Protein AF-A0A7X0SA65-F1 (afdb_monomer_lite)

Foldseek 3Di:
DDPPPQVVVQVLQVCLVVCVPPPPDDPDDPDLVQCPPCQQPDLQEKEAEDDAPLQVVLCQVQQKHKDFVVLCPDDDRRHFKYWYFQAADDVPDDGRPHPNGATWKMFTWPGKDKDFPLVDPSDHDDPPRRRGIMIMTGGPHMDTAAGAAEPDDDPRRMDTAGPSQVRPHNYPVSRNDRGNLSVLLVVLLVVVCVVVVWDKDWDFDPPPDDPDDRFTWMDTHNWIWTDGRLFIAIVNHTDDSVCSNVVVVVVSVVPPD

Radius of gyration: 20.93 Å; chains: 1; bounding box: 52×36×66 Å

Secondary structure (DSSP, 8-state):
--THHHHHHHHHHHHHHHHTTT----------TTSGGGTTT---EEEEE---HHHHHHHHHHTEEEEEGGG-S-PPS---EEEEEEPPPPTTS--SSGGG-EEEEEEEEEEEEEEEGGG-SSSPPPTT-TT-EEEEEEEEEEEEEEEEB--S----SEEEE-HHHHHH-SBTTGGG--SHHHHHHHHHHHHHHHHHT--EEEEE---SS-SS---EEEEETTEEEEEETTEEEETTEE--GGGHHHHHHHHHHTT--

Structure (mmCIF, N/CA/C/O backbone):
data_AF-A0A7X0SA65-F1
#
_entry.id   AF-A0A7X0SA65-F1
#
loop_
_atom_site.group_PDB
_atom_site.id
_atom_site.type_symbol
_atom_site.label_atom_id
_atom_site.label_alt_id
_atom_site.label_comp_id
_atom_site.label_asym_id
_atom_site.label_entity_id
_atom_site.label_seq_id
_atom_site.pdbx_PDB_ins_code
_atom_site.Cartn_x
_atom_site.Cartn_y
_atom_site.Cartn_z
_atom_site.occupancy
_atom_site.B_iso_or_equiv
_atom_site.auth_seq_id
_atom_site.auth_comp_id
_atom_site.auth_asym_id
_atom_site.auth_atom_id
_atom_site.pdbx_PDB_model_num
ATOM 1 N N . MET A 1 1 ? 13.530 -22.891 -24.972 1.00 39.56 1 MET A N 1
ATOM 2 C CA . MET A 1 1 ? 12.811 -22.181 -23.887 1.00 39.56 1 MET A CA 1
ATOM 3 C C . MET A 1 1 ? 11.520 -21.636 -24.477 1.00 39.56 1 MET A C 1
ATOM 5 O O . MET A 1 1 ? 11.591 -21.034 -25.537 1.00 39.56 1 MET A O 1
ATOM 9 N N . LEU A 1 2 ? 10.360 -21.944 -23.886 1.00 33.25 2 LEU A N 1
ATOM 10 C CA . LEU A 1 2 ? 9.037 -21.686 -24.475 1.00 33.25 2 LEU A CA 1
ATOM 11 C C . LEU A 1 2 ? 8.693 -20.176 -24.485 1.00 33.25 2 LEU A C 1
ATOM 13 O O . LEU A 1 2 ? 8.505 -19.605 -23.413 1.00 33.25 2 LEU A O 1
ATOM 17 N N . PRO A 1 3 ? 8.534 -19.533 -25.659 1.00 39.53 3 PRO A N 1
ATOM 18 C CA . PRO A 1 3 ? 8.200 -18.106 -25.802 1.00 39.53 3 PRO A CA 1
ATOM 19 C C . PRO A 1 3 ? 6.707 -17.779 -25.561 1.00 39.53 3 PRO A C 1
ATOM 21 O O . PRO A 1 3 ? 6.209 -16.744 -26.003 1.00 39.53 3 PRO A O 1
ATOM 24 N N . GLY A 1 4 ? 5.966 -18.676 -24.901 1.00 34.19 4 GLY A N 1
ATOM 25 C CA . GLY A 1 4 ? 4.508 -18.586 -24.747 1.00 34.19 4 GLY A CA 1
ATOM 26 C C . GLY A 1 4 ? 4.029 -17.881 -23.475 1.00 34.19 4 GLY A C 1
ATOM 27 O O . GLY A 1 4 ? 2.987 -17.234 -23.502 1.00 34.19 4 GLY A O 1
ATOM 28 N N . SER A 1 5 ? 4.776 -17.968 -22.368 1.00 43.59 5 SER A N 1
ATOM 29 C CA . SER A 1 5 ? 4.285 -17.495 -21.061 1.00 43.59 5 SER A CA 1
ATOM 30 C C . SER A 1 5 ? 4.387 -15.977 -20.869 1.00 43.59 5 SER A C 1
ATOM 32 O O . SER A 1 5 ? 3.603 -15.409 -20.119 1.00 43.59 5 SER A O 1
ATOM 34 N N . THR A 1 6 ? 5.322 -15.319 -21.552 1.00 49.53 6 THR A N 1
ATOM 35 C CA . THR A 1 6 ? 5.551 -13.863 -21.493 1.00 49.53 6 THR A CA 1
ATOM 36 C C . THR A 1 6 ? 4.510 -13.095 -22.304 1.00 49.53 6 THR A C 1
ATOM 38 O O . THR A 1 6 ? 3.837 -12.197 -21.806 1.00 49.53 6 THR A O 1
ATOM 41 N N . LYS A 1 7 ? 4.211 -13.563 -23.522 1.00 48.75 7 LYS A N 1
ATOM 42 C CA . LYS A 1 7 ? 3.107 -13.013 -24.330 1.00 48.75 7 LYS A CA 1
ATOM 43 C C . LYS A 1 7 ? 1.748 -13.086 -23.624 1.00 48.75 7 LYS A C 1
ATOM 45 O O . LYS A 1 7 ? 0.893 -12.252 -23.899 1.00 48.75 7 LYS A O 1
ATOM 50 N N . LEU A 1 8 ? 1.534 -14.058 -22.731 1.00 49.97 8 LEU A N 1
ATOM 51 C CA . LEU A 1 8 ? 0.306 -14.174 -21.936 1.00 49.97 8 LEU A CA 1
ATOM 52 C C . LEU A 1 8 ? 0.183 -13.065 -20.881 1.00 49.97 8 LEU A C 1
ATOM 54 O O . LEU A 1 8 ? -0.889 -12.480 -20.766 1.00 49.97 8 LEU A O 1
ATOM 58 N N . ILE A 1 9 ? 1.265 -12.737 -20.169 1.00 54.56 9 ILE A N 1
ATOM 59 C CA . ILE A 1 9 ? 1.275 -11.676 -19.146 1.00 54.56 9 ILE A CA 1
ATOM 60 C C . ILE A 1 9 ? 1.133 -10.304 -19.809 1.00 54.56 9 ILE A C 1
ATOM 62 O O . ILE A 1 9 ? 0.310 -9.495 -19.384 1.00 54.56 9 ILE A O 1
ATOM 66 N N . THR A 1 10 ? 1.861 -10.073 -20.905 1.00 54.03 10 THR A N 1
ATOM 67 C CA . THR A 1 10 ? 1.737 -8.840 -21.695 1.00 54.03 10 THR A CA 1
ATOM 68 C C . THR A 1 10 ? 0.314 -8.664 -22.246 1.00 54.03 10 THR A C 1
ATOM 70 O O . THR A 1 10 ? -0.283 -7.611 -22.057 1.00 54.03 10 THR A O 1
ATOM 73 N N . ARG A 1 11 ? -0.297 -9.710 -22.826 1.00 54.53 11 ARG A N 1
ATOM 74 C CA . ARG A 1 11 ? -1.691 -9.649 -23.315 1.00 54.53 11 ARG A CA 1
ATOM 75 C C . ARG A 1 11 ? -2.720 -9.470 -22.202 1.00 54.53 11 ARG A C 1
ATOM 77 O O . ARG A 1 11 ? -3.756 -8.859 -22.443 1.00 54.53 11 ARG A O 1
ATOM 84 N N . GLN A 1 12 ? -2.469 -10.010 -21.008 1.00 51.50 12 GLN A N 1
ATOM 85 C CA . GLN A 1 12 ? -3.312 -9.740 -19.842 1.00 51.50 12 GLN A CA 1
ATOM 86 C C . GLN A 1 12 ? -3.232 -8.260 -19.458 1.00 51.50 12 GLN A C 1
ATOM 88 O O . GLN A 1 12 ? -4.270 -7.646 -19.256 1.00 51.50 12 GLN A O 1
ATOM 93 N N . LEU A 1 13 ? -2.036 -7.666 -19.444 1.00 54.25 13 LEU A N 1
ATOM 94 C CA . LEU A 1 13 ? -1.833 -6.240 -19.158 1.00 54.25 13 LEU A CA 1
ATOM 95 C C . LEU A 1 13 ? -2.435 -5.315 -20.227 1.00 54.25 13 LEU A C 1
ATOM 97 O O . LEU A 1 13 ? -3.035 -4.304 -19.878 1.00 54.25 13 LEU A O 1
ATOM 101 N N . GLU A 1 14 ? -2.338 -5.669 -21.508 1.00 53.81 14 GLU A N 1
ATOM 102 C CA . GLU A 1 14 ? -2.963 -4.910 -22.602 1.00 53.81 14 GLU A CA 1
ATOM 103 C C . GLU A 1 14 ? -4.497 -4.993 -22.553 1.00 53.81 14 GLU A C 1
ATOM 105 O O . GLU A 1 14 ? -5.165 -3.968 -22.673 1.00 53.81 14 GLU A O 1
ATOM 110 N N . LYS A 1 15 ? -5.070 -6.177 -22.276 1.00 46.94 15 LYS A N 1
ATOM 111 C CA . LYS A 1 15 ? -6.520 -6.320 -22.048 1.00 46.94 15 LYS A CA 1
ATOM 112 C C . LYS A 1 15 ? -7.014 -5.516 -20.842 1.00 46.94 15 LYS A C 1
ATOM 114 O O . LYS A 1 15 ? -8.117 -4.988 -20.898 1.00 46.94 15 LYS A O 1
ATOM 119 N N . ILE A 1 16 ? -6.205 -5.390 -19.786 1.00 49.81 16 ILE A N 1
ATOM 120 C CA . ILE A 1 16 ? -6.533 -4.614 -18.576 1.00 49.81 16 ILE A CA 1
ATOM 121 C C . ILE A 1 16 ? -6.679 -3.114 -18.882 1.00 49.81 16 ILE A C 1
ATOM 123 O O . ILE A 1 16 ? -7.545 -2.455 -18.310 1.00 49.81 16 ILE A O 1
ATOM 127 N N . ILE A 1 17 ? -5.870 -2.572 -19.797 1.00 52.69 17 ILE A N 1
ATOM 128 C CA . ILE A 1 17 ? -5.950 -1.156 -20.186 1.00 52.69 17 ILE A CA 1
ATOM 129 C C . ILE A 1 17 ? -7.178 -0.914 -21.080 1.00 52.69 17 ILE A C 1
ATOM 131 O O . ILE A 1 17 ? -7.891 0.068 -20.879 1.00 52.69 17 ILE A O 1
ATOM 135 N N . ASP A 1 18 ? -7.474 -1.829 -22.008 1.00 44.34 18 ASP A N 1
ATOM 136 C CA . ASP A 1 18 ? -8.549 -1.665 -23.001 1.00 44.34 18 ASP A CA 1
ATOM 137 C C . ASP A 1 18 ? -9.958 -1.939 -22.420 1.00 44.34 18 ASP A C 1
ATOM 139 O O . ASP A 1 18 ? -10.928 -1.245 -22.738 1.00 44.34 18 ASP A O 1
ATOM 143 N N . GLN A 1 19 ? -10.084 -2.888 -21.480 1.00 39.66 19 GLN A N 1
ATOM 144 C CA . GLN A 1 19 ? -11.354 -3.194 -20.798 1.00 39.66 19 GLN A CA 1
ATOM 145 C C . GLN A 1 19 ? -11.771 -2.143 -19.756 1.00 39.66 19 GLN A C 1
ATOM 147 O O . GLN A 1 19 ? -12.943 -2.118 -19.372 1.00 39.66 19 GLN A O 1
ATOM 152 N N . SER A 1 20 ? -10.870 -1.235 -19.353 1.00 42.22 20 SER A N 1
ATOM 153 C CA . SER A 1 20 ? -11.178 -0.136 -18.420 1.00 42.22 20 SER A CA 1
ATOM 154 C C . SER A 1 20 ? -12.285 0.808 -18.923 1.00 42.22 20 SER A C 1
ATOM 156 O O . SER A 1 20 ? -12.902 1.514 -18.130 1.00 42.22 20 SER A O 1
ATOM 158 N N . SER A 1 21 ? -12.589 0.782 -20.228 1.00 41.94 21 SER A N 1
ATOM 159 C CA . SER A 1 21 ? -13.687 1.547 -20.832 1.00 41.94 21 SER A CA 1
ATOM 160 C C . SER A 1 21 ? -15.009 0.772 -20.976 1.00 41.94 21 SER A C 1
ATOM 162 O O . SER A 1 21 ? -16.060 1.394 -21.120 1.00 41.94 21 SER A O 1
ATOM 164 N N . LEU A 1 22 ? -14.989 -0.568 -20.927 1.00 36.91 22 LEU A N 1
ATOM 165 C CA . LEU A 1 22 ? -16.117 -1.424 -21.332 1.00 36.91 22 LEU A CA 1
ATOM 166 C C . LEU A 1 22 ? -16.822 -2.156 -20.175 1.00 36.91 22 LEU A C 1
ATOM 168 O O . LEU A 1 22 ? -17.985 -2.524 -20.328 1.00 36.91 22 LEU A O 1
ATOM 172 N N . GLU A 1 23 ? -16.200 -2.317 -19.002 1.00 37.94 23 GLU A N 1
ATOM 173 C CA . GLU A 1 23 ? -16.803 -3.041 -17.862 1.00 37.94 23 GLU A CA 1
ATOM 174 C C . GLU A 1 23 ? -17.530 -2.143 -16.843 1.00 37.94 23 GLU A C 1
ATOM 176 O O . GLU A 1 23 ? -17.535 -2.396 -15.642 1.00 37.94 23 GLU A O 1
ATOM 181 N N . ALA A 1 24 ? -18.268 -1.142 -17.326 1.00 37.34 24 ALA A N 1
ATOM 182 C CA . ALA A 1 24 ? -19.280 -0.430 -16.535 1.00 37.34 24 ALA A CA 1
ATOM 183 C C . ALA A 1 24 ? -20.535 -1.285 -16.222 1.00 37.34 24 ALA A C 1
ATOM 185 O O . ALA A 1 24 ? -21.588 -0.736 -15.898 1.00 37.34 24 ALA A O 1
ATOM 186 N N . ARG A 1 25 ? -20.481 -2.619 -16.361 1.00 41.38 25 ARG A N 1
ATOM 187 C CA . ARG A 1 25 ? -21.638 -3.514 -16.195 1.00 41.38 25 ARG A CA 1
ATOM 188 C C . ARG A 1 25 ? -21.238 -4.891 -15.665 1.00 41.38 25 ARG A C 1
ATOM 190 O O . ARG A 1 25 ? -20.918 -5.787 -16.437 1.00 41.38 25 ARG A O 1
ATOM 197 N N . SER A 1 26 ? -21.351 -5.083 -14.355 1.00 35.38 26 SER A N 1
ATOM 198 C CA . SER A 1 26 ? -21.667 -6.399 -13.790 1.00 35.38 26 SER A CA 1
ATOM 199 C C . SER A 1 26 ? -22.440 -6.217 -12.482 1.00 35.38 26 SER A C 1
ATOM 201 O O . SER A 1 26 ? -21.877 -6.068 -11.398 1.00 35.38 26 SER A O 1
ATOM 203 N N . ASP A 1 27 ? -23.764 -6.173 -12.631 1.00 37.97 27 ASP A N 1
ATOM 204 C CA . ASP A 1 27 ? -24.780 -6.030 -11.587 1.00 37.97 27 ASP A CA 1
ATOM 205 C C . ASP A 1 27 ? -24.911 -7.289 -10.717 1.00 37.97 27 ASP A C 1
ATOM 207 O O . ASP A 1 27 ? -25.903 -8.013 -10.806 1.00 37.97 27 ASP A O 1
ATOM 211 N N . ARG A 1 28 ? -23.935 -7.557 -9.843 1.00 33.50 28 ARG A N 1
ATOM 212 C CA . ARG A 1 28 ? -24.138 -8.399 -8.644 1.00 33.50 28 ARG A CA 1
ATOM 213 C C . ARG A 1 28 ? -23.315 -7.882 -7.469 1.00 33.50 28 ARG A C 1
ATOM 215 O O . ARG A 1 28 ? -22.404 -8.543 -6.979 1.00 33.50 28 ARG A O 1
ATOM 222 N N . VAL A 1 29 ? -23.638 -6.678 -7.007 1.00 39.66 29 VAL A N 1
ATOM 223 C CA . VAL A 1 29 ? -23.123 -6.171 -5.732 1.00 39.66 29 VAL A CA 1
ATOM 224 C C . VAL A 1 29 ? -23.971 -6.782 -4.618 1.00 39.66 29 VAL A C 1
ATOM 226 O O . VAL A 1 29 ? -25.122 -6.401 -4.432 1.00 39.66 29 VAL A O 1
ATOM 229 N N . VAL A 1 30 ? -23.408 -7.730 -3.864 1.00 39.03 30 VAL A N 1
ATOM 230 C CA . VAL A 1 30 ? -23.876 -7.974 -2.493 1.00 39.03 30 VAL A CA 1
ATOM 231 C C . VAL A 1 30 ? -23.541 -6.700 -1.721 1.00 39.03 30 VAL A C 1
ATOM 233 O O . VAL A 1 30 ? -22.364 -6.398 -1.490 1.00 39.03 30 VAL A O 1
ATOM 236 N N . ILE A 1 31 ? -24.574 -5.900 -1.458 1.00 38.25 31 ILE A N 1
ATOM 237 C CA . ILE A 1 31 ? -24.489 -4.654 -0.704 1.00 38.25 31 ILE A CA 1
ATOM 238 C C . ILE A 1 31 ? -24.299 -5.060 0.756 1.00 38.25 31 ILE A C 1
ATOM 240 O O . ILE A 1 31 ? -25.257 -5.373 1.455 1.00 38.25 31 ILE A O 1
ATOM 244 N N . ASP A 1 32 ? -23.046 -5.111 1.196 1.00 48.22 32 ASP A N 1
ATOM 245 C CA . ASP A 1 32 ? -22.751 -4.911 2.609 1.00 48.22 32 ASP A CA 1
ATOM 246 C C . ASP A 1 32 ? -23.083 -3.438 2.881 1.00 48.22 32 ASP A C 1
ATOM 248 O O . ASP A 1 32 ? -22.557 -2.556 2.202 1.00 48.22 32 ASP A O 1
ATOM 252 N N . GLU A 1 33 ? -24.002 -3.153 3.806 1.00 49.59 33 GLU A N 1
ATOM 253 C CA . GLU A 1 33 ? -24.419 -1.780 4.142 1.00 49.59 33 GLU A CA 1
ATOM 254 C C . GLU A 1 33 ? -23.225 -0.903 4.573 1.00 49.59 33 GLU A C 1
ATOM 256 O O . GLU A 1 33 ? -23.291 0.325 4.509 1.00 49.59 33 GLU A O 1
ATOM 261 N N . TYR A 1 34 ? -22.102 -1.531 4.946 1.00 51.47 34 TYR A N 1
ATOM 262 C CA . TYR A 1 34 ? -20.835 -0.888 5.290 1.00 51.47 34 TYR A CA 1
ATOM 263 C C . TYR A 1 34 ? -19.806 -0.848 4.142 1.00 51.47 34 TYR A C 1
ATOM 265 O O . TYR A 1 34 ? -18.729 -0.260 4.304 1.00 51.47 34 TYR A O 1
ATOM 273 N N . ASP A 1 35 ? -20.103 -1.426 2.979 1.00 56.06 35 ASP A N 1
ATOM 274 C CA . ASP A 1 35 ? -19.322 -1.312 1.744 1.00 56.06 35 ASP A CA 1
ATOM 275 C C . ASP A 1 35 ? -19.947 -0.242 0.845 1.00 56.06 35 ASP A C 1
ATOM 277 O O . ASP A 1 35 ? -20.576 -0.522 -0.175 1.00 56.06 35 ASP A O 1
ATOM 281 N N . GLU A 1 36 ? -19.791 1.022 1.249 1.00 52.41 36 GLU A N 1
ATOM 282 C CA . GLU A 1 36 ? -20.203 2.176 0.449 1.00 52.41 36 GLU A CA 1
ATOM 283 C C . GLU A 1 36 ? -19.561 2.128 -0.954 1.00 52.41 36 GLU A C 1
ATOM 285 O O . GLU A 1 36 ? -18.439 2.602 -1.159 1.00 52.41 36 GLU A O 1
ATOM 290 N N . GLY A 1 37 ? -20.278 1.591 -1.941 1.00 54.00 37 GLY A N 1
ATOM 291 C CA . GLY A 1 37 ? -19.964 1.720 -3.365 1.00 54.00 37 GLY A CA 1
ATOM 292 C C . GLY A 1 37 ? -18.672 1.039 -3.832 1.00 54.00 37 GLY A C 1
ATOM 293 O O . GLY A 1 37 ? -18.010 1.570 -4.720 1.00 54.00 37 GLY A O 1
ATOM 294 N N . GLY A 1 38 ? -18.269 -0.089 -3.233 1.00 63.22 38 GLY A N 1
ATOM 295 C CA . GLY A 1 38 ? -17.129 -0.889 -3.709 1.00 63.22 38 GLY A CA 1
ATOM 296 C C . GLY A 1 38 ? -15.744 -0.278 -3.448 1.00 63.22 38 GLY A C 1
ATOM 297 O O . GLY A 1 38 ? -14.735 -0.791 -3.942 1.00 63.22 38 GLY A O 1
ATOM 298 N N . LYS A 1 39 ? -15.659 0.789 -2.635 1.00 72.00 39 LYS A N 1
ATOM 299 C CA . LYS A 1 39 ? -14.409 1.506 -2.289 1.00 72.00 39 LYS A CA 1
ATOM 300 C C . LYS A 1 39 ? -13.330 0.608 -1.662 1.00 72.00 39 LYS A C 1
ATOM 302 O O . LYS A 1 39 ? -12.150 0.969 -1.687 1.00 72.00 39 LYS A O 1
ATOM 307 N N . PHE A 1 40 ? -13.723 -0.529 -1.084 1.00 71.75 40 PHE A N 1
ATOM 308 C CA . PHE A 1 40 ? -12.830 -1.487 -0.425 1.00 71.75 40 PHE A CA 1
ATOM 309 C C . PHE A 1 40 ? -12.607 -2.782 -1.226 1.00 71.75 40 PHE A C 1
ATOM 311 O O . PHE A 1 40 ? -11.678 -3.522 -0.911 1.00 71.75 40 PHE A O 1
ATOM 318 N N . LYS A 1 41 ? -13.414 -3.055 -2.263 1.00 68.19 41 LYS A N 1
ATOM 319 C CA . LYS A 1 41 ? -13.375 -4.316 -3.028 1.00 68.19 41 LYS A CA 1
ATOM 320 C C . LYS A 1 41 ? -12.384 -4.295 -4.192 1.00 68.19 41 LYS A C 1
ATOM 322 O O . LYS A 1 41 ? -11.757 -5.310 -4.489 1.00 68.19 41 LYS A O 1
ATOM 327 N N . HIS A 1 42 ? -12.220 -3.148 -4.848 1.00 76.69 42 HIS A N 1
ATOM 328 C CA . HIS A 1 42 ? -11.378 -3.036 -6.040 1.00 76.69 42 HIS A CA 1
ATOM 329 C C . HIS A 1 42 ? -9.950 -2.626 -5.665 1.00 76.69 42 HIS A C 1
ATOM 331 O O . HIS A 1 42 ? -9.638 -1.440 -5.560 1.00 76.69 42 HIS A O 1
ATOM 337 N N . GLU A 1 43 ? -9.080 -3.617 -5.443 1.00 80.75 43 GLU A N 1
ATOM 338 C CA . GLU A 1 43 ? -7.647 -3.422 -5.169 1.00 80.75 43 GLU A CA 1
ATOM 339 C C . GLU A 1 43 ? -6.880 -2.902 -6.405 1.00 80.75 43 GLU A C 1
ATOM 341 O O . GLU A 1 43 ? -6.020 -3.583 -6.960 1.00 80.75 43 GLU A O 1
ATOM 346 N N . ASN A 1 44 ? -7.193 -1.685 -6.848 1.00 87.69 44 ASN A N 1
ATOM 347 C CA . ASN A 1 44 ? -6.654 -1.065 -8.059 1.00 87.69 44 ASN A CA 1
ATOM 348 C C . ASN A 1 44 ? -5.278 -0.395 -7.875 1.00 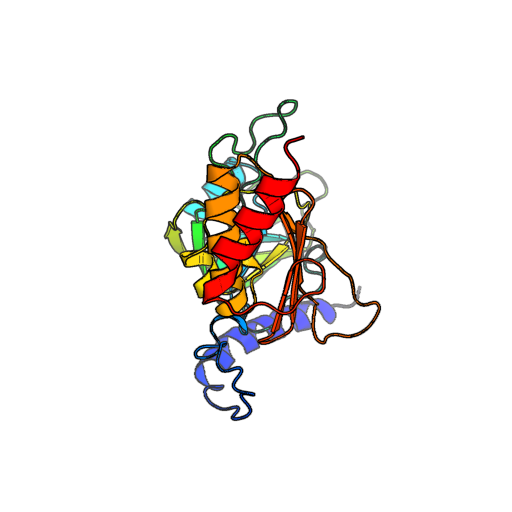87.69 44 ASN A C 1
ATOM 350 O O . ASN A 1 44 ? -4.752 0.207 -8.814 1.00 87.69 44 ASN A O 1
ATOM 354 N N . VAL A 1 45 ? -4.678 -0.475 -6.683 1.00 90.00 45 VAL A N 1
ATOM 355 C CA . VAL A 1 45 ? -3.345 0.064 -6.386 1.00 90.00 45 VAL A CA 1
ATOM 356 C C . VAL A 1 45 ? -2.381 -1.074 -6.078 1.00 90.00 45 VAL A C 1
ATOM 358 O O . VAL A 1 45 ? -2.558 -1.814 -5.109 1.00 90.00 45 VAL A O 1
ATOM 361 N N . MET A 1 46 ? -1.285 -1.144 -6.830 1.00 89.69 46 MET A N 1
ATOM 362 C CA . MET A 1 46 ? -0.132 -1.971 -6.493 1.00 89.69 46 MET A CA 1
ATOM 363 C C . MET A 1 46 ? 0.867 -1.171 -5.658 1.00 89.69 46 MET A C 1
ATOM 365 O O . MET A 1 46 ? 1.393 -0.158 -6.103 1.00 89.69 46 MET A O 1
ATOM 369 N N . ILE A 1 47 ? 1.184 -1.645 -4.459 1.00 90.19 47 ILE A N 1
ATOM 370 C CA . ILE A 1 47 ? 2.237 -1.090 -3.607 1.00 90.19 47 ILE A CA 1
ATOM 371 C C . ILE A 1 47 ? 3.504 -1.908 -3.821 1.00 90.19 47 ILE A C 1
ATOM 373 O O . ILE A 1 47 ? 3.545 -3.092 -3.474 1.00 90.19 47 ILE A O 1
ATOM 377 N N . ALA A 1 48 ? 4.538 -1.278 -4.369 1.00 89.88 48 ALA A N 1
ATOM 378 C CA . ALA A 1 48 ? 5.778 -1.944 -4.736 1.00 89.88 48 ALA A CA 1
ATOM 379 C C . ALA A 1 48 ? 6.973 -1.393 -3.953 1.00 89.88 48 ALA A C 1
ATOM 381 O O . ALA A 1 48 ? 7.123 -0.180 -3.780 1.00 89.88 48 ALA A O 1
ATOM 382 N N . ASN A 1 49 ? 7.853 -2.287 -3.496 1.00 88.69 49 ASN A N 1
ATOM 383 C CA . ASN A 1 49 ? 9.043 -1.871 -2.759 1.00 88.69 49 ASN A CA 1
ATOM 384 C C . ASN A 1 49 ? 10.042 -1.164 -3.670 1.00 88.69 49 ASN A C 1
ATOM 386 O O . ASN A 1 49 ? 10.409 -1.652 -4.744 1.00 88.69 49 ASN A O 1
ATOM 390 N N . VAL A 1 50 ? 10.568 -0.053 -3.174 1.00 90.44 50 VAL A N 1
ATOM 391 C CA . VAL A 1 50 ? 11.700 0.638 -3.768 1.00 90.44 50 VAL A CA 1
ATOM 392 C C . VAL A 1 50 ? 12.976 0.208 -3.070 1.00 90.44 50 VAL A C 1
ATOM 394 O O . VAL A 1 50 ? 13.062 0.135 -1.846 1.00 90.44 50 VAL A O 1
ATOM 397 N N . LYS A 1 51 ? 13.987 -0.112 -3.872 1.00 86.44 51 LYS A N 1
ATOM 398 C CA . LYS A 1 51 ? 15.226 -0.704 -3.378 1.00 86.44 51 LYS A CA 1
ATOM 399 C C . LYS A 1 51 ? 16.052 0.257 -2.519 1.00 86.44 51 LYS A C 1
ATOM 401 O O . LYS A 1 51 ? 16.555 -0.161 -1.477 1.00 86.44 51 LYS A O 1
ATOM 406 N N . ASP A 1 52 ? 16.231 1.488 -2.993 1.00 87.44 52 ASP A N 1
ATOM 407 C CA . ASP A 1 52 ? 17.062 2.537 -2.394 1.00 87.44 52 ASP A CA 1
ATOM 408 C C . ASP A 1 52 ? 16.732 3.914 -3.009 1.00 87.44 52 ASP A C 1
ATOM 410 O O . ASP A 1 52 ? 15.996 3.995 -4.001 1.00 87.44 52 ASP A O 1
ATOM 414 N N . ARG A 1 53 ? 17.275 4.995 -2.424 1.00 88.50 53 ARG A N 1
ATOM 415 C CA . ARG A 1 53 ? 17.026 6.384 -2.860 1.00 88.50 53 ARG A CA 1
ATOM 416 C C . ARG A 1 53 ? 17.372 6.631 -4.326 1.00 88.50 53 ARG A C 1
ATOM 418 O O . ARG A 1 53 ? 16.658 7.375 -4.990 1.00 88.50 53 ARG A O 1
ATOM 425 N N . ASN A 1 54 ? 18.421 5.991 -4.843 1.00 90.31 54 ASN A N 1
ATOM 426 C CA . ASN A 1 54 ? 18.845 6.173 -6.231 1.00 90.31 54 ASN A CA 1
ATOM 427 C C . ASN A 1 54 ? 17.820 5.581 -7.202 1.00 90.31 54 ASN A C 1
ATOM 429 O O . ASN A 1 54 ? 17.473 6.225 -8.188 1.00 90.31 54 ASN A O 1
ATOM 433 N N . HIS A 1 55 ? 17.279 4.397 -6.891 1.00 93.00 55 HIS A N 1
ATOM 434 C CA . HIS A 1 55 ? 16.186 3.822 -7.680 1.00 93.00 55 HIS A CA 1
ATOM 435 C C . HIS A 1 55 ? 14.947 4.713 -7.599 1.00 93.00 55 HIS A C 1
ATOM 437 O O . HIS A 1 55 ? 14.352 5.010 -8.628 1.00 93.00 55 HIS A O 1
ATOM 443 N N . PHE A 1 56 ? 14.588 5.195 -6.403 1.00 93.62 56 PHE A N 1
ATOM 444 C CA . PHE A 1 56 ? 13.435 6.082 -6.252 1.00 93.62 56 PHE A CA 1
ATOM 445 C C . PHE A 1 56 ? 13.576 7.379 -7.054 1.00 93.62 56 PHE A C 1
ATOM 447 O O . PHE A 1 56 ? 12.633 7.786 -7.725 1.00 93.62 56 PHE A O 1
ATOM 454 N N . LYS A 1 57 ? 14.757 8.005 -7.019 1.00 94.38 57 LYS A N 1
ATOM 455 C CA . LYS A 1 57 ? 15.050 9.216 -7.788 1.00 94.38 57 LYS A CA 1
ATOM 456 C C . LYS A 1 57 ? 14.874 8.970 -9.288 1.00 94.38 57 LYS A C 1
ATOM 458 O O . LYS A 1 57 ? 14.118 9.695 -9.925 1.00 94.38 57 LYS A O 1
ATOM 463 N N . ALA A 1 58 ? 15.471 7.899 -9.816 1.00 96.12 58 ALA A N 1
ATOM 464 C CA . ALA A 1 58 ? 15.332 7.529 -11.223 1.00 96.12 58 ALA A CA 1
ATOM 465 C C . ALA A 1 58 ? 13.866 7.273 -11.616 1.00 96.12 58 ALA A C 1
ATOM 467 O O . ALA A 1 58 ? 13.415 7.777 -12.645 1.00 96.12 58 ALA A O 1
ATOM 468 N N . TYR A 1 59 ? 13.113 6.551 -10.779 1.00 96.75 59 TYR A N 1
ATOM 469 C CA . TYR A 1 59 ? 11.682 6.300 -10.976 1.00 96.75 59 TYR A CA 1
ATOM 470 C C . TYR A 1 59 ? 10.861 7.588 -10.991 1.00 96.75 59 TYR A C 1
ATOM 472 O O . TYR A 1 59 ? 9.982 7.747 -11.834 1.00 96.75 59 TYR A O 1
ATOM 480 N N . LYS A 1 60 ? 11.157 8.519 -10.076 1.00 95.44 60 LYS A N 1
ATOM 481 C CA . LYS A 1 60 ? 10.443 9.791 -9.953 1.00 95.44 60 LYS A CA 1
ATOM 482 C C . LYS A 1 60 ? 10.711 10.721 -11.134 1.00 95.44 60 LYS A C 1
ATOM 484 O O . LYS A 1 60 ? 9.770 11.280 -11.686 1.00 95.44 60 LYS A O 1
ATOM 489 N N . GLU A 1 61 ? 11.974 10.862 -11.529 1.00 96.38 61 GLU A N 1
ATOM 490 C CA . GLU A 1 61 ? 12.401 11.753 -12.616 1.00 96.38 61 GLU A CA 1
ATOM 491 C C . GLU A 1 61 ? 11.933 11.260 -13.989 1.00 96.38 61 GLU A C 1
ATOM 493 O O . GLU A 1 61 ? 11.506 12.058 -14.818 1.00 96.38 61 GLU A O 1
ATOM 498 N N . ASN A 1 62 ? 11.951 9.943 -14.206 1.00 97.06 62 ASN A N 1
ATOM 499 C CA . ASN A 1 62 ? 11.628 9.337 -15.501 1.00 97.06 62 ASN A CA 1
ATOM 500 C C . ASN A 1 62 ? 10.236 8.680 -15.531 1.00 97.06 62 ASN A C 1
ATOM 502 O O . ASN A 1 62 ? 9.895 8.020 -16.506 1.00 97.06 62 ASN A O 1
ATOM 506 N N . LYS A 1 63 ? 9.436 8.851 -14.468 1.00 97.12 63 LYS A N 1
ATOM 507 C CA . LYS A 1 63 ? 8.046 8.376 -14.337 1.00 97.12 63 LYS A CA 1
ATOM 508 C C . LYS A 1 63 ? 7.854 6.897 -14.676 1.00 97.12 63 LYS A C 1
ATOM 510 O O . LYS A 1 63 ? 6.942 6.530 -15.412 1.00 97.12 63 LYS A O 1
ATOM 515 N N . PHE A 1 64 ? 8.684 6.035 -14.108 1.00 96.69 64 PHE A N 1
ATOM 516 C CA . PHE A 1 64 ? 8.565 4.597 -14.326 1.00 96.69 64 PHE A CA 1
ATOM 517 C C . PHE A 1 64 ? 8.869 3.807 -13.061 1.00 96.69 64 PHE A C 1
ATOM 519 O O . PHE A 1 64 ? 9.425 4.320 -12.096 1.00 96.69 64 PHE A O 1
ATOM 526 N N . TYR A 1 65 ? 8.549 2.522 -13.090 1.00 95.19 65 TYR A N 1
ATOM 527 C CA . TYR A 1 65 ? 9.035 1.539 -12.135 1.00 95.19 65 TYR A CA 1
ATOM 528 C C . TYR A 1 65 ? 9.406 0.264 -12.875 1.00 95.19 65 TYR A C 1
ATOM 530 O O . TYR A 1 65 ? 8.833 -0.043 -13.921 1.00 95.19 65 TYR A O 1
ATOM 538 N N . HIS A 1 66 ? 10.354 -0.497 -12.337 1.00 93.50 66 HIS A N 1
ATOM 539 C CA . HIS A 1 66 ? 10.650 -1.815 -12.874 1.00 93.50 66 HIS A CA 1
ATOM 540 C C . HIS A 1 66 ? 10.731 -2.886 -11.797 1.00 93.50 66 HIS A C 1
ATOM 542 O O . HIS A 1 66 ? 11.095 -2.631 -10.648 1.00 93.50 66 HIS A O 1
ATOM 548 N N . ILE A 1 67 ? 10.401 -4.113 -12.177 1.00 90.69 67 ILE A N 1
ATOM 549 C CA . ILE A 1 67 ? 10.428 -5.256 -11.270 1.00 90.69 67 ILE A CA 1
ATOM 550 C C . ILE A 1 67 ? 10.720 -6.541 -12.048 1.00 90.69 67 ILE A C 1
ATOM 552 O O . ILE A 1 67 ? 10.241 -6.680 -13.173 1.00 90.69 67 ILE A O 1
ATOM 556 N N . PRO A 1 68 ? 11.515 -7.484 -11.503 1.00 89.56 68 PRO A N 1
ATOM 557 C CA . PRO A 1 68 ? 11.725 -8.768 -12.161 1.00 89.56 68 PRO A CA 1
ATOM 558 C C . PRO A 1 68 ? 10.393 -9.488 -12.375 1.00 89.56 68 PRO A C 1
ATOM 560 O O . PRO A 1 68 ? 9.589 -9.567 -11.446 1.00 89.56 68 PRO A O 1
ATOM 563 N N . ILE A 1 69 ? 10.178 -10.088 -13.547 1.00 85.88 69 ILE A N 1
ATOM 564 C CA . ILE A 1 69 ? 8.931 -10.831 -13.808 1.00 85.88 69 ILE A CA 1
ATOM 565 C C . ILE A 1 69 ? 8.793 -12.021 -12.851 1.00 85.88 69 ILE A C 1
ATOM 567 O O . ILE A 1 69 ? 7.706 -12.310 -12.365 1.00 85.88 69 ILE A O 1
ATOM 571 N N . SER A 1 70 ? 9.912 -12.645 -12.472 1.00 82.56 70 SER A N 1
ATOM 572 C CA . SER A 1 70 ? 9.948 -13.727 -11.477 1.00 82.56 70 SER A CA 1
ATOM 573 C C . SER A 1 70 ? 9.388 -13.334 -10.104 1.00 82.56 70 SER A C 1
ATOM 575 O O . SER A 1 70 ? 9.058 -14.201 -9.302 1.00 82.56 70 SER A O 1
ATOM 577 N N . SER A 1 71 ? 9.319 -12.035 -9.810 1.00 78.75 71 SER A N 1
ATOM 578 C CA . SER A 1 71 ? 8.771 -11.498 -8.566 1.00 78.75 71 SER A CA 1
ATOM 579 C C . SER A 1 71 ? 7.259 -11.267 -8.614 1.00 78.75 71 SER A C 1
ATOM 581 O O . SER A 1 71 ? 6.638 -11.051 -7.572 1.00 78.75 71 SER A O 1
ATOM 583 N N . LEU A 1 72 ? 6.666 -11.306 -9.808 1.00 74.31 72 LEU A N 1
ATOM 584 C CA . LEU A 1 72 ? 5.243 -11.124 -10.059 1.00 74.31 72 LEU A CA 1
ATOM 585 C C . LEU A 1 72 ? 4.563 -12.495 -10.023 1.00 74.31 72 LEU A C 1
ATOM 587 O O . LEU A 1 72 ? 4.210 -13.054 -11.054 1.00 74.31 72 LEU A O 1
ATOM 591 N N . SER A 1 73 ? 4.416 -13.083 -8.833 1.00 57.47 73 SER A N 1
ATOM 592 C CA . SER A 1 73 ? 3.849 -14.436 -8.717 1.00 57.47 73 SER A CA 1
ATOM 593 C C . SER A 1 73 ? 2.391 -14.519 -9.188 1.00 57.47 73 SER A C 1
ATOM 595 O O . SER A 1 73 ? 1.996 -15.563 -9.698 1.00 57.47 73 SER A O 1
ATOM 597 N N . LYS A 1 74 ? 1.618 -13.428 -9.057 1.00 55.97 74 LYS A N 1
ATOM 598 C CA . LYS A 1 74 ? 0.298 -13.190 -9.672 1.00 55.97 74 LYS A CA 1
ATOM 599 C C . LYS A 1 74 ? 0.067 -11.672 -9.761 1.00 55.97 74 LYS A C 1
ATOM 601 O O . LYS A 1 74 ? -0.101 -11.019 -8.726 1.00 55.97 74 LYS A O 1
ATOM 606 N N . LEU A 1 75 ? 0.091 -11.093 -10.963 1.00 58.91 75 LEU A N 1
ATOM 607 C CA . LEU A 1 75 ? -0.446 -9.743 -11.173 1.00 58.91 75 LEU A CA 1
ATOM 608 C C . LEU A 1 75 ? -1.968 -9.831 -11.082 1.00 58.91 75 LEU A C 1
ATOM 610 O O . LEU A 1 75 ? -2.574 -10.665 -11.755 1.00 58.91 75 LEU A O 1
ATOM 614 N N . ARG A 1 76 ? -2.578 -9.026 -10.209 1.00 65.12 76 ARG A N 1
ATOM 615 C CA . ARG A 1 76 ? -4.041 -8.945 -10.152 1.00 65.12 76 ARG A CA 1
ATOM 616 C C . ARG A 1 76 ? -4.550 -8.198 -11.394 1.00 65.12 76 ARG A C 1
ATOM 618 O O . ARG A 1 76 ? -3.871 -7.272 -11.843 1.00 65.12 76 ARG A O 1
ATOM 625 N N . PRO A 1 77 ? -5.699 -8.590 -11.968 1.00 58.59 77 PRO A N 1
ATOM 626 C CA . PRO A 1 77 ? -6.343 -7.783 -12.998 1.00 58.59 77 PRO A CA 1
ATOM 627 C C . PRO A 1 77 ? -6.724 -6.402 -12.432 1.00 58.59 77 PRO A C 1
ATOM 629 O O . PRO A 1 77 ? -6.935 -6.268 -11.228 1.00 58.59 77 PRO A O 1
ATOM 632 N N . ASN A 1 78 ? -6.825 -5.394 -13.304 1.00 71.88 78 ASN A N 1
ATOM 633 C CA . ASN A 1 78 ? -7.364 -4.057 -12.998 1.00 71.88 78 ASN A CA 1
ATOM 634 C C . ASN A 1 78 ? -6.526 -3.195 -12.029 1.00 71.88 78 ASN A C 1
ATOM 636 O O . ASN A 1 78 ? -7.066 -2.449 -11.213 1.00 71.88 78 ASN A O 1
ATOM 640 N N . ILE A 1 79 ? -5.193 -3.266 -12.128 1.00 84.94 79 ILE A N 1
ATOM 641 C CA . ILE A 1 79 ? -4.307 -2.304 -11.454 1.00 84.94 79 ILE A CA 1
ATOM 642 C C . ILE A 1 79 ? -4.213 -1.023 -12.283 1.00 84.94 79 ILE A C 1
ATOM 644 O O . ILE A 1 79 ? -3.702 -1.028 -13.400 1.00 84.94 79 ILE A O 1
ATOM 648 N N . GLU A 1 80 ? -4.645 0.084 -11.693 1.00 89.44 80 GLU A N 1
ATOM 649 C CA . GLU A 1 80 ? -4.647 1.415 -12.308 1.00 89.44 80 GLU A CA 1
ATOM 650 C C . GLU A 1 80 ? -3.530 2.307 -11.756 1.00 89.44 80 GLU A C 1
ATOM 652 O O . GLU A 1 80 ? -3.091 3.253 -12.410 1.00 89.44 80 GLU A O 1
ATOM 657 N N . TYR A 1 81 ? -3.060 2.019 -10.541 1.00 92.69 81 TYR A N 1
ATOM 658 C CA . TYR A 1 81 ? -2.102 2.853 -9.825 1.00 92.69 81 TYR A CA 1
ATOM 659 C C . TYR A 1 81 ? -0.943 2.036 -9.259 1.00 92.69 81 TYR A C 1
ATOM 661 O O . TYR A 1 81 ? -1.099 0.896 -8.822 1.00 92.69 81 TYR A O 1
ATOM 669 N N . LEU A 1 82 ? 0.221 2.673 -9.188 1.00 94.25 82 LEU A N 1
ATOM 670 C CA . LEU A 1 82 ? 1.403 2.177 -8.501 1.00 94.25 82 LEU A CA 1
ATOM 671 C C . LEU A 1 82 ? 1.740 3.109 -7.338 1.00 94.25 82 LEU A C 1
ATOM 673 O O . LEU A 1 82 ? 1.928 4.301 -7.553 1.00 94.25 82 LEU A O 1
ATOM 677 N N . ALA A 1 83 ? 1.885 2.576 -6.131 1.00 95.00 83 ALA A N 1
ATOM 678 C CA . ALA A 1 83 ? 2.420 3.289 -4.979 1.00 95.00 83 ALA A CA 1
ATOM 679 C C . ALA A 1 83 ? 3.823 2.781 -4.625 1.00 95.00 83 ALA A C 1
ATOM 681 O O . ALA A 1 83 ? 4.109 1.582 -4.672 1.00 95.00 83 ALA A O 1
ATOM 682 N N . PHE A 1 84 ? 4.700 3.704 -4.241 1.00 93.88 84 PHE A N 1
ATOM 683 C CA . PHE A 1 84 ? 6.088 3.414 -3.907 1.00 93.88 84 PHE A CA 1
ATOM 684 C C . PHE A 1 84 ? 6.236 3.212 -2.400 1.00 93.88 84 PHE A C 1
ATOM 686 O O . PHE A 1 84 ? 6.064 4.153 -1.626 1.00 93.88 84 PHE A O 1
ATOM 693 N N . TYR A 1 85 ? 6.592 1.996 -1.984 1.00 91.31 85 TYR A N 1
ATOM 694 C CA . TYR A 1 85 ? 6.977 1.723 -0.603 1.00 91.31 85 TYR A CA 1
ATOM 695 C C . TYR A 1 85 ? 8.482 1.900 -0.420 1.00 91.31 85 TYR A C 1
ATOM 697 O O . TYR A 1 85 ? 9.295 1.180 -1.002 1.00 91.31 85 TYR A O 1
ATOM 705 N N . GLN A 1 86 ? 8.850 2.858 0.416 1.00 89.69 86 GLN A N 1
ATOM 706 C CA . GLN A 1 86 ? 10.217 3.217 0.756 1.00 89.69 86 GLN A CA 1
ATOM 707 C C . GLN A 1 86 ? 10.565 2.566 2.104 1.00 89.69 86 GLN A C 1
ATOM 709 O O . GLN A 1 86 ? 10.096 3.029 3.142 1.00 89.69 86 GLN A O 1
ATOM 714 N N . PRO A 1 87 ? 11.336 1.464 2.145 1.00 80.88 87 PRO A N 1
ATOM 715 C CA . PRO A 1 87 ? 11.603 0.760 3.396 1.00 80.88 87 PRO A CA 1
ATOM 716 C C . PRO A 1 87 ? 12.421 1.626 4.364 1.00 80.88 87 PRO A C 1
ATOM 718 O O . PRO A 1 87 ? 13.456 2.180 3.978 1.00 80.88 87 PRO A O 1
ATOM 721 N N . LYS A 1 88 ? 12.000 1.685 5.638 1.00 77.62 88 LYS A N 1
ATOM 722 C CA . LYS A 1 88 ? 12.841 2.228 6.717 1.00 77.62 88 LYS A CA 1
ATOM 723 C C . LYS A 1 88 ? 14.118 1.389 6.823 1.00 77.62 88 LYS A C 1
ATOM 725 O O . LYS A 1 88 ? 14.084 0.168 6.663 1.00 77.62 88 LYS A O 1
ATOM 730 N N . GLY A 1 89 ? 15.254 2.057 7.011 1.00 65.81 89 GLY A N 1
ATOM 731 C CA . GLY A 1 89 ? 16.526 1.374 7.226 1.00 65.81 89 GLY A CA 1
ATOM 732 C C . GLY A 1 89 ? 16.528 0.662 8.578 1.00 65.81 89 GLY A C 1
ATOM 733 O O . GLY A 1 89 ? 16.002 1.193 9.551 1.00 65.81 89 GLY A O 1
ATOM 734 N N . ASN A 1 90 ? 17.140 -0.518 8.646 1.00 55.72 90 ASN A N 1
ATOM 735 C CA . ASN A 1 90 ? 17.487 -1.145 9.920 1.00 55.72 90 ASN A CA 1
ATOM 736 C C . ASN A 1 90 ? 18.895 -0.643 10.243 1.00 55.72 90 ASN A C 1
ATOM 738 O O . ASN A 1 90 ? 19.775 -0.873 9.416 1.00 55.72 90 ASN A O 1
ATOM 742 N N . GLY A 1 91 ? 19.095 0.036 11.377 1.00 51.28 91 GLY A N 1
ATOM 743 C CA . GLY A 1 91 ? 20.265 0.866 11.735 1.00 51.28 91 GLY A CA 1
ATOM 744 C C . GLY A 1 91 ? 21.688 0.281 11.623 1.00 51.28 91 GLY A C 1
ATOM 745 O O . GLY A 1 91 ? 22.623 0.920 12.076 1.00 51.28 91 GLY A O 1
ATOM 746 N N . ASN A 1 92 ? 21.875 -0.883 10.998 1.00 51.72 92 ASN A N 1
ATOM 747 C CA . ASN A 1 92 ? 23.158 -1.538 10.740 1.00 51.72 92 ASN A CA 1
ATOM 748 C C . ASN A 1 92 ? 23.546 -1.607 9.248 1.00 51.72 92 ASN A C 1
ATOM 750 O O . ASN A 1 92 ? 24.534 -2.253 8.919 1.00 51.72 92 ASN A O 1
ATOM 754 N N . ASN A 1 93 ? 22.788 -1.008 8.320 1.00 45.91 93 ASN A N 1
ATOM 755 C CA . ASN A 1 93 ? 23.167 -0.962 6.902 1.00 45.91 93 ASN A CA 1
ATOM 756 C C . ASN A 1 93 ? 22.583 0.271 6.199 1.00 45.91 93 ASN A C 1
ATOM 758 O O . ASN A 1 93 ? 21.369 0.339 6.012 1.00 45.91 93 ASN A O 1
ATOM 762 N N . ASN A 1 94 ? 23.468 1.191 5.792 1.00 50.62 94 ASN A N 1
ATOM 763 C CA . ASN A 1 94 ? 23.283 2.300 4.843 1.00 50.62 94 ASN A CA 1
ATOM 764 C C . ASN A 1 94 ? 21.821 2.703 4.580 1.00 50.62 94 ASN A C 1
ATOM 766 O O . ASN A 1 94 ? 21.181 2.172 3.668 1.00 50.62 94 ASN A O 1
ATOM 770 N N . ASP A 1 95 ? 21.332 3.643 5.394 1.00 51.00 95 ASP A N 1
ATOM 771 C CA . ASP A 1 95 ? 20.138 4.479 5.221 1.00 51.00 95 ASP A CA 1
ATOM 772 C C . ASP A 1 95 ? 19.435 4.355 3.860 1.00 51.00 95 ASP A C 1
ATOM 774 O O . ASP A 1 95 ? 19.704 5.097 2.913 1.00 51.00 95 ASP A O 1
ATOM 778 N N . LYS A 1 96 ? 18.481 3.421 3.745 1.00 63.16 96 LYS A N 1
ATOM 779 C CA . LYS A 1 96 ? 17.702 3.298 2.505 1.00 63.16 96 LYS A CA 1
ATOM 780 C C . LYS A 1 96 ? 16.715 4.442 2.352 1.00 63.16 96 LYS A C 1
ATOM 782 O O . LYS A 1 96 ? 16.699 5.053 1.296 1.00 63.16 96 LYS A O 1
ATOM 787 N N . PHE A 1 97 ? 15.936 4.750 3.387 1.00 73.94 97 PHE A N 1
ATOM 788 C CA . PHE A 1 97 ? 15.039 5.915 3.419 1.00 73.94 97 PHE A CA 1
ATOM 789 C C . PHE A 1 97 ? 14.833 6.498 4.829 1.00 73.94 97 PHE A C 1
ATOM 791 O O . PHE A 1 97 ? 14.152 7.504 4.952 1.00 73.94 97 PHE A O 1
ATOM 798 N N . SER A 1 98 ? 15.441 5.928 5.879 1.00 73.75 98 SER A N 1
ATOM 799 C CA . SER A 1 98 ? 15.454 6.473 7.257 1.00 73.75 98 SER A CA 1
ATOM 800 C C . SER A 1 98 ? 14.072 6.983 7.717 1.00 73.75 98 SER A C 1
ATOM 802 O O . SER A 1 98 ? 13.082 6.264 7.561 1.00 73.75 98 SER A O 1
ATOM 804 N N . GLU A 1 99 ? 13.977 8.209 8.244 1.00 70.50 99 GLU A N 1
ATOM 805 C CA . GLU A 1 99 ? 12.710 8.847 8.623 1.00 70.50 99 GLU A CA 1
ATOM 806 C C . GLU A 1 99 ? 11.754 9.072 7.447 1.00 70.50 99 GLU A C 1
ATOM 808 O O . GLU A 1 99 ? 10.554 9.136 7.667 1.00 70.50 99 GLU A O 1
ATOM 813 N N . GLU A 1 100 ? 12.223 9.131 6.201 1.00 74.25 100 GLU A N 1
ATOM 814 C CA . GLU A 1 100 ? 11.375 9.279 5.007 1.00 74.25 100 GLU A CA 1
ATOM 815 C C . GLU A 1 100 ? 10.688 7.968 4.588 1.00 74.25 100 GLU A C 1
ATOM 817 O O . GLU A 1 100 ? 9.894 7.963 3.648 1.00 74.25 100 GLU A O 1
ATOM 822 N N . GLY A 1 101 ? 10.981 6.849 5.260 1.00 83.19 101 GLY A N 1
ATOM 823 C CA . GLY A 1 101 ? 10.395 5.554 4.930 1.00 83.19 101 GLY A CA 1
ATOM 824 C C . GLY A 1 101 ? 8.875 5.503 5.132 1.00 83.19 101 GLY A C 1
ATOM 825 O O . GLY A 1 101 ? 8.329 6.121 6.047 1.00 83.19 101 GLY A O 1
ATOM 826 N N . GLY A 1 102 ? 8.198 4.727 4.289 1.00 87.81 102 GLY A N 1
ATOM 827 C CA . GLY A 1 102 ? 6.744 4.603 4.226 1.00 87.81 102 GLY A CA 1
ATOM 828 C C . GLY A 1 102 ? 6.224 4.637 2.793 1.00 87.81 102 GLY A C 1
ATOM 829 O O . GLY A 1 102 ? 6.964 4.375 1.845 1.00 87.81 102 GLY A O 1
ATOM 830 N N . VAL A 1 103 ? 4.943 4.959 2.634 1.00 91.56 103 VAL A N 1
ATOM 831 C CA . VAL A 1 103 ? 4.341 5.246 1.324 1.00 91.56 103 VAL A CA 1
ATOM 832 C C . VAL A 1 103 ? 3.980 6.722 1.281 1.00 91.56 103 VAL A C 1
ATOM 834 O O . VAL A 1 103 ? 3.233 7.199 2.127 1.00 91.56 103 VAL A O 1
ATOM 837 N N . ARG A 1 104 ? 4.522 7.455 0.309 1.00 93.06 104 ARG A N 1
ATOM 838 C CA . ARG A 1 104 ? 4.245 8.893 0.126 1.00 93.06 104 ARG A CA 1
ATOM 839 C C . ARG A 1 104 ? 3.969 9.265 -1.324 1.00 93.06 104 ARG A C 1
ATOM 841 O O . ARG A 1 104 ? 3.357 10.291 -1.595 1.00 93.06 104 ARG A O 1
ATOM 848 N N . TYR A 1 105 ? 4.395 8.424 -2.259 1.00 95.25 105 TYR A N 1
ATOM 849 C CA . TYR A 1 105 ? 4.303 8.698 -3.683 1.00 95.25 105 TYR A CA 1
ATOM 850 C C . TYR A 1 105 ? 3.527 7.598 -4.386 1.00 95.25 105 TYR A C 1
ATOM 852 O O . TYR A 1 105 ? 3.698 6.415 -4.085 1.00 95.25 105 TYR A O 1
ATOM 860 N N . TYR A 1 106 ? 2.706 7.995 -5.348 1.00 96.38 106 TYR A N 1
ATOM 861 C CA . TYR A 1 106 ? 1.977 7.078 -6.211 1.00 96.38 106 TYR A CA 1
ATOM 862 C C . TYR A 1 106 ? 1.785 7.685 -7.597 1.00 96.38 106 TYR A C 1
ATOM 864 O O . TYR A 1 106 ? 1.803 8.902 -7.748 1.00 96.38 106 TYR A O 1
ATOM 872 N N . GLY A 1 107 ? 1.599 6.857 -8.613 1.00 95.50 107 GLY A N 1
ATOM 873 C CA . GLY A 1 107 ? 1.350 7.300 -9.977 1.00 95.50 107 GLY A CA 1
ATOM 874 C C . GLY A 1 107 ? 0.290 6.460 -10.662 1.00 95.50 107 GLY A C 1
ATOM 875 O O . GLY A 1 107 ? 0.091 5.297 -10.312 1.00 95.50 107 GLY A O 1
ATOM 876 N N . LYS A 1 108 ? -0.402 7.062 -11.630 1.00 93.69 108 LYS A N 1
ATOM 877 C CA . LYS A 1 108 ? -1.339 6.345 -12.498 1.00 93.69 108 LYS A CA 1
ATOM 878 C C . LYS A 1 108 ? -0.551 5.605 -13.573 1.00 93.69 108 LYS A C 1
ATOM 880 O O . LYS A 1 108 ? 0.324 6.200 -14.206 1.00 93.69 108 LYS A O 1
ATOM 885 N N . ILE A 1 109 ? -0.840 4.322 -13.746 1.00 92.88 109 ILE A N 1
ATOM 886 C CA . ILE A 1 109 ? -0.190 3.476 -14.742 1.00 92.88 109 ILE A CA 1
ATOM 887 C C . ILE A 1 109 ? -0.669 3.901 -16.126 1.00 92.88 109 ILE A C 1
ATOM 889 O O . ILE A 1 109 ? -1.866 3.969 -16.386 1.00 92.88 109 ILE A O 1
ATOM 893 N N . LYS A 1 110 ? 0.291 4.185 -17.004 1.00 90.75 110 LYS A N 1
ATOM 894 C CA . LYS A 1 110 ? 0.059 4.500 -18.413 1.00 90.75 110 LYS A CA 1
ATOM 895 C C . LYS A 1 110 ? 0.123 3.241 -19.268 1.00 90.75 110 LYS A C 1
ATOM 897 O O . LYS A 1 110 ? -0.731 3.015 -20.116 1.00 90.75 110 LYS A O 1
ATOM 902 N N . SER A 1 111 ? 1.180 2.456 -19.085 1.00 88.31 111 SER A N 1
ATOM 903 C CA . SER A 1 111 ? 1.411 1.226 -19.835 1.00 88.31 111 SER A CA 1
ATOM 904 C C . SER A 1 111 ? 2.426 0.340 -19.128 1.00 88.31 111 SER A C 1
ATOM 906 O O . SER A 1 111 ? 3.188 0.787 -18.270 1.00 88.31 111 SER A O 1
ATOM 908 N N . CYS A 1 112 ? 2.452 -0.929 -19.517 1.00 89.19 112 CYS A N 1
ATOM 909 C CA . CYS A 1 112 ? 3.417 -1.901 -19.033 1.00 89.19 112 CYS A CA 1
ATOM 910 C C . CYS A 1 112 ? 4.075 -2.587 -20.230 1.00 89.19 112 CYS A C 1
ATOM 912 O O . CYS A 1 112 ? 3.396 -2.909 -21.201 1.00 89.19 112 CYS A O 1
ATOM 914 N N . LYS A 1 113 ? 5.385 -2.830 -20.162 1.00 88.81 113 LYS A N 1
ATOM 915 C CA . LYS A 1 113 ? 6.121 -3.583 -21.184 1.00 88.81 113 LYS A CA 1
ATOM 916 C C . LYS A 1 113 ? 7.161 -4.493 -20.557 1.00 88.81 113 LYS A C 1
ATOM 918 O O . LYS A 1 113 ? 7.806 -4.133 -19.572 1.00 88.81 113 LYS A O 1
ATOM 923 N N . GLU A 1 114 ? 7.333 -5.668 -21.137 1.00 90.44 114 GLU A N 1
ATOM 924 C CA . GLU A 1 114 ? 8.429 -6.562 -20.783 1.00 90.44 114 GLU A CA 1
ATOM 925 C C . GLU A 1 114 ? 9.705 -6.130 -21.504 1.00 90.44 114 GLU A C 1
ATOM 927 O O . GLU A 1 114 ? 9.659 -5.686 -22.651 1.00 90.44 114 GLU A O 1
ATOM 932 N N . TYR A 1 115 ? 10.839 -6.228 -20.816 1.00 92.31 115 TYR A N 1
ATOM 933 C CA . TYR A 1 115 ? 12.145 -5.892 -21.377 1.00 92.31 115 TYR A CA 1
ATOM 934 C C . TYR A 1 115 ? 13.282 -6.608 -20.643 1.00 92.31 115 TYR A C 1
ATOM 936 O O . TYR A 1 115 ? 13.119 -7.067 -19.503 1.00 92.31 115 TYR A O 1
ATOM 944 N N . ASN A 1 116 ? 14.449 -6.711 -21.280 1.00 93.12 116 ASN A N 1
ATOM 945 C CA . ASN A 1 116 ? 15.655 -7.162 -20.598 1.00 93.12 116 ASN A CA 1
ATOM 946 C C . ASN A 1 116 ? 16.168 -6.078 -19.657 1.00 93.12 116 ASN A C 1
ATOM 948 O O . ASN A 1 116 ? 16.088 -4.879 -19.923 1.00 93.12 116 ASN A O 1
ATOM 952 N N . ARG A 1 117 ? 16.767 -6.500 -18.546 1.00 93.31 117 ARG A N 1
ATOM 953 C CA . ARG A 1 117 ? 17.299 -5.577 -17.547 1.00 93.31 117 ARG A CA 1
ATOM 954 C C . ARG A 1 117 ? 18.357 -4.626 -18.115 1.00 93.31 117 ARG A C 1
ATOM 956 O O . ARG A 1 117 ? 18.463 -3.507 -17.613 1.00 93.31 117 ARG A O 1
ATOM 963 N N . GLU A 1 118 ? 19.134 -5.054 -19.105 1.00 93.12 118 GLU A N 1
ATOM 964 C CA . GLU A 1 118 ? 20.140 -4.232 -19.796 1.00 93.12 118 GLU A CA 1
ATOM 965 C C . GLU A 1 118 ? 19.557 -3.075 -20.614 1.00 93.12 118 GLU A C 1
ATOM 967 O O . GLU A 1 118 ? 20.228 -2.067 -20.797 1.00 93.12 118 GLU A O 1
ATOM 972 N N . GLU A 1 119 ? 18.291 -3.164 -21.024 1.00 93.25 119 GLU A N 1
ATOM 973 C CA . GLU A 1 119 ? 17.608 -2.110 -21.784 1.00 93.25 119 GLU A CA 1
ATOM 974 C C . GLU A 1 119 ? 17.227 -0.902 -20.901 1.00 93.25 119 GLU A C 1
ATOM 976 O O . GLU A 1 119 ? 16.790 0.136 -21.395 1.00 93.25 119 GLU A O 1
ATOM 981 N N . CYS A 1 120 ? 17.378 -1.006 -19.574 1.00 93.25 120 CYS A N 1
ATOM 982 C CA . CYS A 1 120 ? 17.155 0.107 -18.654 1.00 93.25 120 CYS A CA 1
ATOM 983 C C . CYS A 1 120 ? 18.357 1.056 -18.641 1.00 93.25 120 CYS A C 1
ATOM 985 O O . CYS A 1 120 ? 19.366 0.783 -17.987 1.00 93.25 120 CYS A O 1
ATOM 987 N N . VAL A 1 121 ? 18.214 2.199 -19.306 1.00 93.00 121 VAL A N 1
ATOM 988 C CA . VAL A 1 121 ? 19.259 3.230 -19.387 1.00 93.00 121 VAL A CA 1
ATOM 989 C C . VAL A 1 121 ? 19.398 4.039 -18.094 1.00 93.00 121 VAL A C 1
ATOM 991 O O . VAL A 1 121 ? 20.491 4.482 -17.753 1.00 93.00 121 VAL A O 1
ATOM 994 N N . GLU A 1 122 ? 18.309 4.196 -17.338 1.00 94.56 122 GLU A N 1
ATOM 995 C CA . GLU A 1 122 ? 18.247 5.061 -16.153 1.00 94.56 122 GLU A CA 1
ATOM 996 C C . GLU A 1 122 ? 18.915 4.430 -14.927 1.00 94.56 122 GLU A C 1
ATOM 998 O O . GLU A 1 122 ? 19.367 5.126 -14.019 1.00 94.56 122 GLU A O 1
ATOM 1003 N N . ILE A 1 123 ? 18.972 3.097 -14.876 1.00 92.44 123 ILE A N 1
ATOM 1004 C CA . ILE A 1 123 ? 19.541 2.352 -13.754 1.00 92.44 123 ILE A CA 1
ATOM 1005 C C . ILE A 1 123 ? 20.416 1.240 -14.316 1.00 92.44 123 ILE A C 1
ATOM 1007 O O . ILE A 1 123 ? 19.901 0.243 -14.817 1.00 92.44 123 ILE A O 1
ATOM 1011 N N . LYS A 1 124 ? 21.737 1.342 -14.152 1.00 90.56 124 LYS A N 1
ATOM 1012 C CA . LYS A 1 124 ? 22.678 0.321 -14.643 1.00 90.56 124 LYS A CA 1
ATOM 1013 C C . LYS A 1 124 ? 22.382 -1.065 -14.061 1.00 90.56 124 LYS A C 1
ATOM 1015 O O . LYS A 1 124 ? 22.073 -1.206 -12.872 1.00 90.56 124 LYS A O 1
ATOM 1020 N N . SER A 1 125 ? 22.446 -2.086 -14.910 1.00 88.88 125 SER A N 1
ATOM 1021 C CA . SER A 1 125 ? 22.377 -3.490 -14.502 1.00 88.88 125 SER A CA 1
ATOM 1022 C C . SER A 1 125 ? 23.632 -3.880 -13.713 1.00 88.88 125 SER A C 1
ATOM 1024 O O . SER A 1 125 ? 24.673 -3.227 -13.787 1.00 88.88 125 SER A O 1
ATOM 1026 N N . ARG A 1 126 ? 23.525 -4.943 -12.910 1.00 88.50 126 ARG A N 1
ATOM 1027 C CA . ARG A 1 126 ? 24.696 -5.576 -12.289 1.00 88.50 126 ARG A CA 1
ATOM 1028 C C . ARG A 1 126 ? 25.248 -6.651 -13.229 1.00 88.50 126 ARG A C 1
ATOM 1030 O O . ARG A 1 126 ? 24.420 -7.299 -13.879 1.00 88.50 126 ARG A O 1
ATOM 1037 N N . PRO A 1 127 ? 26.567 -6.912 -13.206 1.00 89.25 127 PRO A N 1
ATOM 1038 C CA . PRO A 1 127 ? 27.158 -8.049 -13.904 1.00 89.25 127 PRO A CA 1
ATOM 1039 C C . PRO A 1 127 ? 26.375 -9.348 -13.658 1.00 89.25 127 PRO A C 1
ATOM 1041 O O . PRO A 1 127 ? 26.079 -9.685 -12.508 1.00 89.25 127 PRO A O 1
ATOM 1044 N N . GLY A 1 128 ? 25.994 -10.050 -14.725 1.00 88.88 128 GLY A N 1
ATOM 1045 C CA . GLY A 1 128 ? 25.238 -11.309 -14.675 1.00 88.88 128 GLY A CA 1
ATOM 1046 C C . GLY A 1 128 ? 23.722 -11.157 -14.477 1.00 88.88 128 GLY A C 1
ATOM 1047 O O . GLY A 1 128 ? 23.022 -12.143 -14.229 1.00 88.88 128 GLY A O 1
ATOM 1048 N N . THR A 1 129 ? 23.183 -9.936 -14.547 1.00 89.06 129 THR A N 1
ATOM 1049 C CA . THR A 1 129 ? 21.733 -9.670 -14.447 1.00 89.06 129 THR A CA 1
ATOM 1050 C C . THR A 1 129 ? 21.120 -9.054 -15.701 1.00 89.06 129 THR A C 1
ATOM 1052 O O . THR A 1 129 ? 19.915 -8.835 -15.725 1.00 89.06 129 THR A O 1
ATOM 1055 N N . GLU A 1 130 ? 21.922 -8.817 -16.733 1.00 91.75 130 GLU A N 1
ATOM 1056 C CA . GLU A 1 130 ? 21.609 -8.084 -17.963 1.00 91.75 130 GLU A CA 1
ATOM 1057 C C . GLU A 1 130 ? 20.413 -8.676 -18.714 1.00 91.75 130 GLU A C 1
ATOM 1059 O O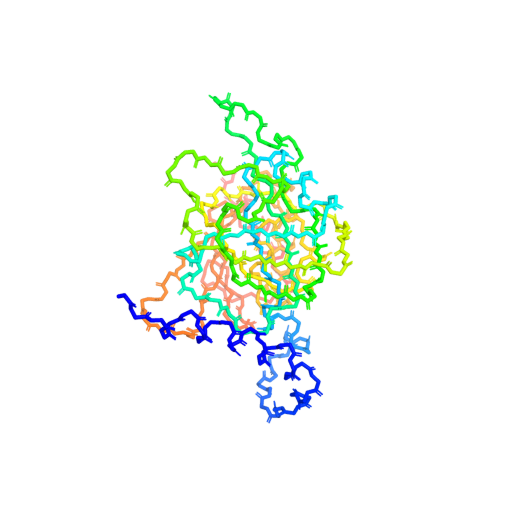 . GLU A 1 130 ? 19.446 -7.978 -19.007 1.00 91.75 130 GLU A O 1
ATOM 1064 N N . LYS A 1 131 ? 20.435 -9.994 -18.924 1.00 91.81 131 LYS A N 1
ATOM 1065 C CA . LYS A 1 131 ? 19.410 -10.735 -19.677 1.00 91.81 131 LYS A CA 1
ATOM 1066 C C . LYS A 1 131 ? 18.195 -11.138 -18.838 1.00 91.81 131 LYS A C 1
ATOM 1068 O O . LYS A 1 131 ? 17.353 -11.913 -19.289 1.00 91.81 131 LYS A O 1
ATOM 1073 N N . LYS A 1 132 ? 18.109 -10.690 -17.579 1.00 92.00 132 LYS A N 1
ATOM 1074 C CA . LYS A 1 132 ? 16.940 -10.992 -16.743 1.00 92.00 132 LYS A CA 1
ATOM 1075 C C . LYS A 1 132 ? 15.734 -10.231 -17.276 1.00 92.00 132 LYS A C 1
ATOM 1077 O O . LYS A 1 132 ? 15.827 -9.041 -17.560 1.00 92.00 132 LYS A O 1
ATOM 1082 N N . GLN A 1 133 ? 14.604 -10.921 -17.346 1.00 92.62 133 GLN A N 1
ATOM 1083 C CA . GLN A 1 133 ? 13.337 -10.358 -17.796 1.00 92.62 133 GLN A CA 1
ATOM 1084 C C . GLN A 1 133 ? 12.687 -9.532 -16.683 1.00 92.62 133 GLN A C 1
ATOM 1086 O O . GLN A 1 133 ? 12.507 -10.006 -15.553 1.00 92.62 133 GLN A O 1
ATOM 1091 N N . TYR A 1 134 ? 12.357 -8.287 -17.002 1.00 92.62 134 TYR A N 1
ATOM 1092 C CA . TYR A 1 134 ? 11.706 -7.339 -16.109 1.00 92.62 134 TYR A CA 1
ATOM 1093 C C . TYR A 1 134 ? 10.410 -6.837 -16.739 1.00 92.62 134 TYR A C 1
ATOM 1095 O O . TYR A 1 134 ? 10.278 -6.767 -17.957 1.00 92.62 134 TYR A O 1
ATOM 1103 N N . LEU A 1 135 ? 9.473 -6.444 -15.885 1.00 90.56 135 LEU A N 1
ATOM 1104 C CA . LEU A 1 135 ? 8.338 -5.627 -16.269 1.00 90.56 135 LEU A CA 1
ATOM 1105 C C . LEU A 1 135 ? 8.686 -4.168 -15.986 1.00 90.56 135 LEU A C 1
ATOM 1107 O O . LEU A 1 135 ? 9.034 -3.828 -14.852 1.00 90.56 135 LEU A O 1
ATOM 1111 N N . ARG A 1 136 ? 8.585 -3.317 -17.004 1.00 93.38 136 ARG A N 1
ATOM 1112 C CA . ARG A 1 136 ? 8.627 -1.864 -16.872 1.00 93.38 136 ARG A CA 1
ATOM 1113 C C . ARG A 1 136 ? 7.207 -1.318 -16.891 1.00 93.38 136 ARG A C 1
ATOM 1115 O O . ARG A 1 136 ? 6.441 -1.622 -17.798 1.00 93.38 136 ARG A O 1
ATOM 1122 N N . ILE A 1 137 ? 6.888 -0.509 -15.893 1.00 93.69 137 ILE A N 1
ATOM 1123 C CA . ILE A 1 137 ? 5.600 0.154 -15.708 1.00 93.69 137 ILE A CA 1
ATOM 1124 C C . ILE A 1 137 ? 5.840 1.641 -15.928 1.00 93.69 137 ILE A C 1
ATOM 1126 O O . ILE A 1 137 ? 6.553 2.265 -15.143 1.00 93.69 137 ILE A O 1
ATOM 1130 N N . GLU A 1 138 ? 5.276 2.192 -16.995 1.00 95.19 138 GLU A N 1
ATOM 1131 C CA . GLU A 1 138 ? 5.304 3.625 -17.279 1.00 95.19 138 GLU A CA 1
ATOM 1132 C C . GLU A 1 138 ? 4.147 4.307 -16.546 1.00 95.19 138 GLU A C 1
ATOM 1134 O O . GLU A 1 138 ? 3.026 3.792 -16.513 1.00 95.19 138 GLU A O 1
ATOM 1139 N N . LEU A 1 139 ? 4.403 5.481 -15.978 1.00 95.75 139 LEU A N 1
ATOM 1140 C CA . LEU A 1 139 ? 3.429 6.263 -15.224 1.00 95.75 139 LEU A CA 1
ATOM 1141 C C . LEU A 1 139 ? 3.109 7.563 -15.967 1.00 95.75 139 LEU A C 1
ATOM 1143 O O . LEU A 1 139 ? 3.991 8.206 -16.536 1.00 95.75 139 LEU A O 1
ATOM 1147 N N . GLU A 1 140 ? 1.845 7.983 -15.946 1.00 94.62 140 GLU A N 1
ATOM 1148 C CA . GLU A 1 140 ? 1.437 9.280 -16.513 1.00 94.62 140 GLU A CA 1
ATOM 1149 C C . GLU A 1 140 ? 2.064 10.439 -15.712 1.00 94.62 140 GLU A C 1
ATOM 1151 O O . GLU A 1 140 ? 2.651 11.393 -16.242 1.00 94.62 140 GLU A O 1
ATOM 1156 N N . GLU A 1 141 ? 1.977 10.315 -14.392 1.00 92.88 141 GLU A N 1
ATOM 1157 C CA . GLU A 1 141 ? 2.436 11.282 -13.408 1.00 92.88 141 GLU A CA 1
ATOM 1158 C C . GLU A 1 141 ? 2.686 10.593 -12.066 1.00 92.88 141 GLU A C 1
ATOM 1160 O O . GLU A 1 141 ? 2.172 9.503 -11.809 1.00 92.88 141 GLU A O 1
ATOM 1165 N N . ILE A 1 142 ? 3.460 11.250 -11.201 1.00 96.19 142 ILE A N 1
ATOM 1166 C CA . ILE A 1 142 ? 3.692 10.818 -9.822 1.00 96.19 142 ILE A CA 1
ATOM 1167 C C . ILE A 1 142 ? 3.207 11.930 -8.900 1.00 96.19 142 ILE A C 1
ATOM 1169 O O . ILE A 1 142 ? 3.708 13.053 -8.941 1.00 96.19 142 ILE A O 1
ATOM 1173 N N . LYS A 1 143 ? 2.230 11.592 -8.066 1.00 95.00 143 LYS A N 1
ATOM 1174 C CA . LYS A 1 143 ? 1.608 12.450 -7.065 1.00 95.00 143 LYS A CA 1
ATOM 1175 C C . LYS A 1 143 ? 2.104 12.098 -5.675 1.00 95.00 143 LYS A C 1
ATOM 1177 O O . LYS A 1 143 ? 2.538 10.978 -5.402 1.00 95.00 143 LYS A O 1
ATOM 1182 N N . GLU A 1 144 ? 2.004 13.080 -4.795 1.00 93.25 144 GLU A N 1
ATOM 1183 C CA . GLU A 1 144 ? 2.253 12.909 -3.373 1.00 93.25 144 GLU A CA 1
ATOM 1184 C C . GLU A 1 144 ? 0.943 12.631 -2.620 1.00 93.25 144 GLU A C 1
ATOM 1186 O O . GLU A 1 144 ? -0.136 13.064 -3.031 1.00 93.25 144 GLU A O 1
ATOM 1191 N N . THR A 1 145 ? 1.030 11.883 -1.526 1.00 88.38 145 THR A N 1
ATOM 1192 C CA . THR A 1 145 ? -0.055 11.644 -0.572 1.00 88.38 145 THR A CA 1
ATOM 1193 C C . THR A 1 145 ? 0.447 11.831 0.858 1.00 88.38 145 THR A C 1
ATOM 1195 O O . THR A 1 145 ? 1.649 11.997 1.083 1.00 88.38 145 THR A O 1
ATOM 1198 N N . THR A 1 146 ? -0.469 11.824 1.827 1.00 88.00 146 THR A N 1
ATOM 1199 C CA . THR A 1 146 ? -0.112 11.833 3.247 1.00 88.00 146 THR A CA 1
ATOM 1200 C C . THR A 1 146 ? 0.815 10.660 3.527 1.00 88.00 146 THR A C 1
ATOM 1202 O O . THR A 1 146 ? 0.574 9.544 3.070 1.00 88.00 146 THR A O 1
ATOM 1205 N N . LYS A 1 147 ? 1.905 10.909 4.251 1.00 89.19 147 LYS A N 1
ATOM 1206 C CA . LYS A 1 147 ? 2.890 9.869 4.527 1.00 89.19 147 LYS A CA 1
ATOM 1207 C C . LYS A 1 147 ? 2.253 8.746 5.347 1.00 89.19 147 LYS A C 1
ATOM 1209 O O . LYS A 1 147 ? 1.792 8.969 6.462 1.00 89.19 147 LYS A O 1
ATOM 1214 N N . ILE A 1 148 ? 2.283 7.542 4.790 1.00 90.00 148 ILE A N 1
ATOM 1215 C CA . ILE A 1 148 ? 1.775 6.327 5.418 1.00 90.00 148 ILE A CA 1
ATOM 1216 C C . ILE A 1 148 ? 2.929 5.647 6.147 1.00 90.00 148 ILE A C 1
ATOM 1218 O O . ILE A 1 148 ? 3.860 5.131 5.518 1.00 90.00 148 ILE A O 1
ATOM 1222 N N . GLU A 1 149 ? 2.867 5.644 7.473 1.00 86.62 149 GLU A N 1
ATOM 1223 C CA . GLU A 1 149 ? 3.920 5.107 8.327 1.00 86.62 149 GLU A CA 1
ATOM 1224 C C . GLU A 1 149 ? 3.954 3.567 8.298 1.00 86.62 149 GLU A C 1
ATOM 1226 O O . GLU A 1 149 ? 2.926 2.900 8.473 1.00 86.62 149 GLU A O 1
ATOM 1231 N N . PRO A 1 150 ? 5.134 2.955 8.119 1.00 78.12 150 PRO A N 1
ATOM 1232 C CA . PRO A 1 150 ? 5.288 1.516 8.262 1.00 78.12 150 PRO A CA 1
ATOM 1233 C C . PRO A 1 150 ? 5.283 1.135 9.747 1.00 78.12 150 PRO A C 1
ATOM 1235 O O . PRO A 1 150 ? 6.165 1.560 10.493 1.00 78.12 150 PRO A O 1
ATOM 1238 N N . ILE A 1 151 ? 4.298 0.331 10.169 1.00 68.88 151 ILE A N 1
ATOM 1239 C CA . ILE A 1 151 ? 4.183 -0.168 11.559 1.00 68.88 151 ILE A CA 1
ATOM 1240 C C . ILE A 1 151 ? 4.834 -1.547 11.723 1.00 68.88 151 ILE A C 1
ATOM 1242 O O . ILE A 1 151 ? 5.489 -1.800 12.728 1.00 68.88 151 ILE A O 1
ATOM 1246 N N . GLN A 1 152 ? 4.699 -2.438 10.738 1.00 60.03 152 GLN A N 1
ATOM 1247 C CA . GLN A 1 152 ? 5.311 -3.770 10.773 1.00 60.03 152 GLN A CA 1
ATOM 1248 C C . GLN A 1 152 ? 6.161 -4.019 9.529 1.00 60.03 152 GLN A C 1
ATOM 1250 O O . GLN A 1 152 ? 5.734 -3.779 8.396 1.00 60.03 152 GLN A O 1
ATOM 1255 N N . TYR A 1 153 ? 7.370 -4.541 9.749 1.00 47.81 153 TYR A N 1
ATOM 1256 C CA . TYR A 1 153 ? 8.298 -4.935 8.696 1.00 47.81 153 TYR A CA 1
ATOM 1257 C C . TYR A 1 153 ? 7.759 -6.158 7.948 1.00 47.81 153 TYR A C 1
ATOM 1259 O O . TYR A 1 153 ? 7.903 -7.299 8.379 1.00 47.81 153 TYR A O 1
ATOM 1267 N N . GLY A 1 154 ? 7.130 -5.918 6.800 1.00 50.38 154 GLY A N 1
ATOM 1268 C CA . GLY A 1 154 ? 6.734 -6.961 5.865 1.00 50.38 154 GLY A CA 1
ATOM 1269 C C . GLY A 1 154 ? 7.669 -6.985 4.665 1.00 50.38 154 GLY A C 1
ATOM 1270 O O . GLY A 1 154 ? 7.623 -6.096 3.825 1.00 50.38 154 GLY A O 1
ATOM 1271 N N . THR A 1 155 ? 8.458 -8.047 4.532 1.00 47.66 155 THR A N 1
ATOM 1272 C CA . THR A 1 155 ? 9.360 -8.361 3.403 1.00 47.66 155 THR A CA 1
ATOM 1273 C C . THR A 1 155 ? 8.661 -8.560 2.051 1.00 47.66 155 THR A C 1
ATOM 1275 O O . THR A 1 155 ? 9.295 -8.978 1.080 1.00 47.66 155 THR A O 1
ATOM 1278 N N . ARG A 1 156 ? 7.352 -8.298 1.950 1.00 62.09 156 ARG A N 1
ATOM 1279 C CA . ARG A 1 156 ? 6.611 -8.512 0.707 1.00 62.09 156 ARG A CA 1
ATOM 1280 C C . ARG A 1 156 ? 7.053 -7.483 -0.314 1.00 62.09 156 ARG A C 1
ATOM 1282 O O . ARG A 1 156 ? 6.883 -6.290 -0.107 1.00 62.09 156 ARG A O 1
ATOM 1289 N N . LEU A 1 157 ? 7.607 -7.978 -1.415 1.00 68.00 157 LEU A N 1
ATOM 1290 C CA . LEU A 1 157 ? 8.061 -7.171 -2.542 1.00 68.00 157 LEU A CA 1
ATOM 1291 C C . LEU A 1 157 ? 6.915 -6.369 -3.181 1.00 68.00 157 LEU A C 1
ATOM 1293 O O . LEU A 1 157 ? 7.152 -5.281 -3.702 1.00 68.00 157 LEU A O 1
ATOM 1297 N N . ILE A 1 158 ? 5.692 -6.911 -3.107 1.00 78.38 158 ILE A N 1
ATOM 1298 C CA . ILE A 1 158 ? 4.464 -6.340 -3.660 1.00 78.38 158 ILE A CA 1
ATOM 1299 C C . ILE A 1 158 ? 3.299 -6.590 -2.694 1.00 78.38 158 ILE A C 1
ATOM 1301 O O . ILE A 1 158 ? 3.181 -7.669 -2.100 1.00 78.38 158 ILE A O 1
ATOM 1305 N N . SER A 1 159 ? 2.415 -5.607 -2.559 1.00 82.38 159 SER A N 1
ATOM 1306 C CA . SER A 1 159 ? 1.083 -5.762 -1.967 1.00 82.38 159 SER A CA 1
ATOM 1307 C C . SER A 1 159 ? 0.052 -4.950 -2.748 1.00 82.38 159 SER A C 1
ATOM 1309 O O . SER A 1 159 ? 0.428 -4.166 -3.613 1.00 82.38 159 SER A O 1
ATOM 1311 N N . TYR A 1 160 ? -1.231 -5.154 -2.467 1.00 84.31 160 TYR A N 1
ATOM 1312 C CA . TYR A 1 160 ? -2.325 -4.482 -3.161 1.00 84.31 160 TYR A CA 1
ATOM 1313 C C . TYR A 1 160 ? -3.245 -3.788 -2.154 1.00 84.31 160 TYR A C 1
ATOM 1315 O O . TYR A 1 160 ? -3.319 -4.201 -0.993 1.00 84.31 160 TYR A O 1
ATOM 1323 N N . THR A 1 161 ? -3.867 -2.696 -2.589 1.00 86.62 161 THR A N 1
ATOM 1324 C CA . THR A 1 161 ? -4.823 -1.891 -1.820 1.00 86.62 161 THR A CA 1
ATOM 1325 C C . THR A 1 161 ? -5.753 -1.149 -2.782 1.00 86.62 161 THR A C 1
ATOM 1327 O O . THR A 1 161 ? -5.604 -1.252 -4.000 1.00 86.62 161 THR A O 1
ATOM 1330 N N . THR A 1 162 ? -6.695 -0.374 -2.254 1.00 89.12 162 THR A N 1
ATOM 1331 C CA . THR A 1 162 ? -7.551 0.508 -3.053 1.00 89.12 162 THR A CA 1
ATOM 1332 C C . THR A 1 162 ? -7.023 1.942 -3.027 1.00 89.12 162 THR A C 1
ATOM 1334 O O . THR A 1 162 ? -6.403 2.382 -2.052 1.00 89.12 162 THR A O 1
ATOM 1337 N N . ILE A 1 163 ? -7.301 2.722 -4.076 1.00 90.00 163 ILE A N 1
ATOM 1338 C CA . ILE A 1 163 ? -6.941 4.153 -4.112 1.00 90.00 163 ILE A CA 1
ATOM 1339 C C . ILE A 1 163 ? -7.597 4.945 -2.973 1.00 90.00 163 ILE A C 1
ATOM 1341 O O . ILE A 1 163 ? -7.043 5.937 -2.495 1.00 90.00 163 ILE A O 1
ATOM 1345 N N . TYR A 1 164 ? -8.760 4.486 -2.508 1.00 88.94 164 TYR A N 1
ATOM 1346 C CA . TYR A 1 164 ? -9.457 5.047 -1.359 1.00 88.94 164 TYR A CA 1
ATOM 1347 C C . TYR A 1 164 ? -8.645 4.887 -0.068 1.00 88.94 164 TYR A C 1
ATOM 1349 O O . TYR A 1 164 ? -8.418 5.874 0.633 1.00 88.94 164 TYR A O 1
ATOM 1357 N N . LEU A 1 165 ? -8.168 3.671 0.222 1.00 89.12 165 LEU A N 1
ATOM 1358 C CA . LEU A 1 165 ? -7.346 3.399 1.402 1.00 89.12 165 LEU A CA 1
ATOM 1359 C C . LEU A 1 165 ? -5.999 4.107 1.312 1.00 89.12 165 LEU A C 1
ATOM 1361 O O . LEU A 1 165 ? -5.586 4.728 2.284 1.00 89.12 165 LEU A O 1
ATOM 1365 N N . LEU A 1 166 ? -5.355 4.093 0.142 1.00 91.06 166 LEU A N 1
ATOM 1366 C CA . LEU A 1 166 ? -4.078 4.775 -0.069 1.00 91.06 166 LEU A CA 1
ATOM 1367 C C . LEU A 1 166 ? -4.147 6.266 0.301 1.00 91.06 166 LEU A C 1
ATOM 1369 O O . LEU A 1 166 ? -3.226 6.787 0.912 1.00 91.06 166 LEU A O 1
ATOM 1373 N N . LYS A 1 167 ? -5.240 6.953 -0.050 1.00 89.88 167 LYS A N 1
ATOM 1374 C CA . LYS A 1 167 ? -5.403 8.392 0.217 1.00 89.88 167 LYS A CA 1
ATOM 1375 C C . LYS A 1 167 ? -5.781 8.726 1.662 1.00 89.88 167 LYS A C 1
ATOM 1377 O O . LYS A 1 167 ? -5.670 9.887 2.046 1.00 89.88 167 LYS A O 1
ATOM 1382 N N . LYS A 1 168 ? -6.289 7.758 2.429 1.00 87.12 168 LYS A N 1
ATOM 1383 C CA . LYS A 1 168 ? -6.800 7.971 3.795 1.00 87.12 168 LYS A CA 1
ATOM 1384 C C . LYS A 1 168 ? -5.922 7.367 4.882 1.00 87.12 168 LYS A C 1
ATOM 1386 O O . LYS A 1 168 ? -6.000 7.822 6.017 1.00 87.12 168 LYS A O 1
ATOM 1391 N N . ALA A 1 169 ? -5.156 6.335 4.552 1.00 87.88 169 ALA A N 1
ATOM 1392 C CA . ALA A 1 169 ? -4.375 5.593 5.519 1.00 87.88 169 ALA A CA 1
ATOM 1393 C C . ALA A 1 169 ? -3.247 6.455 6.089 1.00 87.88 169 ALA A C 1
ATOM 1395 O O . ALA A 1 169 ? -2.528 7.130 5.359 1.00 87.88 169 ALA A O 1
ATOM 1396 N N . GLU A 1 170 ? -3.049 6.373 7.397 1.00 86.81 170 GLU A N 1
ATOM 1397 C CA . GLU A 1 170 ? -1.890 6.980 8.062 1.00 86.81 170 GLU A CA 1
ATOM 1398 C C . GLU A 1 170 ? -0.785 5.956 8.334 1.00 86.81 170 GLU A C 1
ATOM 1400 O O . GLU A 1 170 ? 0.355 6.315 8.617 1.00 86.81 170 GLU A O 1
ATOM 1405 N N . ASN A 1 171 ? -1.108 4.663 8.270 1.00 84.81 171 ASN A N 1
ATOM 1406 C CA . ASN A 1 171 ? -0.141 3.591 8.455 1.00 84.81 171 ASN A CA 1
ATOM 1407 C C . ASN A 1 171 ? -0.435 2.354 7.602 1.00 84.81 171 ASN A C 1
ATOM 1409 O O . ASN A 1 171 ? -1.521 2.173 7.054 1.00 84.81 171 ASN A O 1
ATOM 1413 N N . THR A 1 172 ? 0.548 1.460 7.517 1.00 80.69 172 THR A N 1
ATOM 1414 C CA . THR A 1 172 ? 0.481 0.280 6.649 1.00 80.69 172 THR A CA 1
ATOM 1415 C C . THR A 1 172 ? -0.581 -0.753 7.033 1.00 80.69 172 THR A C 1
ATOM 1417 O O . THR A 1 172 ? -0.931 -1.579 6.191 1.00 80.69 172 THR A O 1
ATOM 1420 N N . HIS A 1 173 ? -1.094 -0.758 8.268 1.00 80.50 173 HIS A N 1
ATOM 1421 C CA . HIS A 1 173 ? -2.193 -1.660 8.642 1.00 80.50 173 HIS A CA 1
ATOM 1422 C C . HIS A 1 173 ? -3.517 -1.216 8.013 1.00 80.50 173 HIS A C 1
ATOM 1424 O O . HIS A 1 173 ? -4.291 -2.064 7.562 1.00 80.50 173 HIS A O 1
ATOM 1430 N N . GLU A 1 174 ? -3.733 0.099 7.916 1.00 84.88 174 GLU A N 1
ATOM 1431 C CA . GLU A 1 174 ? -4.945 0.697 7.349 1.00 84.88 174 GLU A CA 1
ATOM 1432 C C . GLU A 1 174 ? -5.096 0.402 5.841 1.00 84.88 174 GLU A C 1
ATOM 1434 O O . GLU A 1 174 ? -6.204 0.347 5.318 1.00 84.88 174 GLU A O 1
ATOM 1439 N N . LEU A 1 175 ? -3.997 0.089 5.146 1.00 85.19 175 LEU A N 1
ATOM 1440 C CA . LEU A 1 175 ? -3.986 -0.259 3.717 1.00 85.19 175 LEU A CA 1
ATOM 1441 C C . LEU A 1 175 ? -4.663 -1.598 3.374 1.00 85.19 175 LEU A C 1
ATOM 1443 O O . LEU A 1 175 ? -4.825 -1.908 2.196 1.00 85.19 175 LEU A O 1
ATOM 1447 N N . LYS A 1 176 ? -5.023 -2.417 4.369 1.00 80.75 176 LYS A N 1
ATOM 1448 C CA . LYS A 1 176 ? -5.659 -3.737 4.171 1.00 80.75 176 LYS A CA 1
ATOM 1449 C C . LYS A 1 176 ? -7.000 -3.878 4.888 1.00 80.75 176 LYS A C 1
ATOM 1451 O O . LYS A 1 176 ? -7.452 -4.999 5.153 1.00 80.75 176 LYS A O 1
ATOM 1456 N N . LEU A 1 177 ? -7.592 -2.752 5.264 1.00 81.19 177 LEU A N 1
ATOM 1457 C CA . LEU A 1 177 ? -8.960 -2.717 5.759 1.00 81.19 177 LEU A CA 1
ATOM 1458 C C . LEU A 1 177 ? -9.907 -3.017 4.592 1.00 81.19 177 LEU A C 1
ATOM 1460 O O . LEU A 1 177 ? -9.590 -2.733 3.446 1.00 81.19 177 LEU A O 1
ATOM 1464 N N . GLY A 1 178 ? -11.037 -3.649 4.864 1.00 78.38 178 GLY A N 1
ATOM 1465 C CA . GLY A 1 178 ? -11.941 -4.182 3.840 1.00 78.38 178 GLY A CA 1
ATOM 1466 C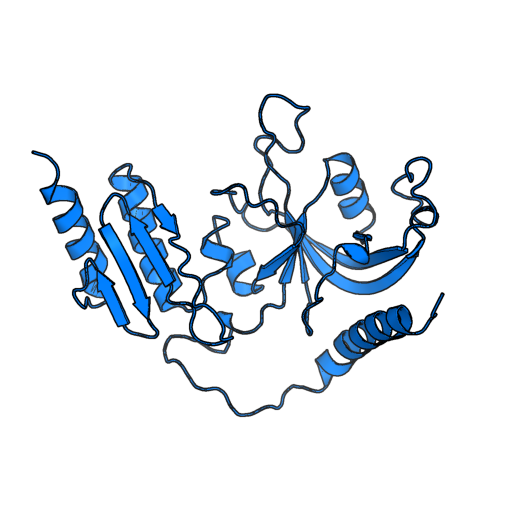 C . GLY A 1 178 ? -13.386 -3.760 4.013 1.00 78.38 178 GLY A C 1
ATOM 1467 O O . GLY A 1 178 ? -14.210 -4.192 3.224 1.00 78.38 178 GLY A O 1
ATOM 1468 N N . SER A 1 179 ? -13.693 -2.933 5.010 1.00 79.81 179 SER A N 1
ATOM 1469 C CA . SER A 1 179 ? -15.001 -2.297 5.141 1.00 79.81 179 SER A CA 1
ATOM 1470 C C . SER A 1 179 ? -14.881 -0.959 5.867 1.00 79.81 179 SER A C 1
ATOM 1472 O O . SER A 1 179 ? -13.882 -0.682 6.546 1.00 79.81 179 SER A O 1
ATOM 1474 N N . SER A 1 180 ? -15.912 -0.119 5.742 1.00 80.88 180 SER A N 1
ATOM 1475 C CA . SER A 1 180 ? -15.995 1.123 6.519 1.00 80.88 180 SER A CA 1
ATOM 1476 C C . SER A 1 180 ? -16.077 0.841 8.019 1.00 80.88 180 SER A C 1
ATOM 1478 O O . SER A 1 180 ? -15.409 1.522 8.794 1.00 80.88 180 SER A O 1
ATOM 1480 N N . LEU A 1 181 ? -16.803 -0.209 8.424 1.00 84.06 181 LEU A N 1
ATOM 1481 C CA . LEU A 1 181 ? -16.902 -0.623 9.820 1.00 84.06 181 LEU A CA 1
ATOM 1482 C C . LEU A 1 181 ? -15.524 -0.933 10.401 1.00 84.06 181 LEU A C 1
ATOM 1484 O O . LEU A 1 181 ? -15.171 -0.438 11.467 1.00 84.06 181 LEU A O 1
ATOM 1488 N N . GLU A 1 182 ? -14.718 -1.704 9.674 1.00 84.75 182 GLU A N 1
ATOM 1489 C CA . GLU A 1 182 ? -13.364 -2.037 10.101 1.00 84.75 182 GLU A CA 1
ATOM 1490 C C . GLU A 1 182 ? -12.485 -0.792 10.260 1.00 84.75 182 GLU A C 1
ATOM 1492 O O . GLU A 1 182 ? -11.739 -0.677 11.233 1.00 84.75 182 GLU A O 1
ATOM 1497 N N . LEU A 1 183 ? -12.606 0.164 9.335 1.00 84.94 183 LEU A N 1
ATOM 1498 C CA . LEU A 1 183 ? -11.907 1.443 9.408 1.00 84.94 183 LEU A CA 1
ATOM 1499 C C . LEU A 1 183 ? -12.321 2.257 10.639 1.00 84.94 183 LEU A C 1
ATOM 1501 O O . LEU A 1 183 ? -11.452 2.791 11.329 1.00 84.94 183 LEU A O 1
ATOM 1505 N N . GLU A 1 184 ? -13.615 2.336 10.943 1.00 87.19 184 GLU A N 1
ATOM 1506 C CA . GLU A 1 184 ? -14.111 3.062 12.116 1.00 87.19 184 GLU A CA 1
ATOM 1507 C C . GLU A 1 184 ? -13.672 2.402 13.430 1.00 87.19 184 GLU A C 1
ATOM 1509 O O . GLU A 1 184 ? -13.170 3.085 14.327 1.00 87.19 184 GLU A O 1
ATOM 1514 N N . VAL A 1 185 ? -13.751 1.071 13.532 1.00 89.19 185 VAL A N 1
ATOM 1515 C CA . VAL A 1 185 ? -13.243 0.340 14.706 1.00 89.19 185 VAL A CA 1
ATOM 1516 C C . VAL A 1 185 ? -11.742 0.575 14.882 1.00 89.19 185 VAL A C 1
ATOM 1518 O O . VAL A 1 185 ? -11.293 0.882 15.989 1.00 89.19 185 VAL A O 1
ATOM 1521 N N . TYR A 1 186 ? -10.963 0.503 13.799 1.00 89.31 186 TYR A N 1
ATOM 1522 C CA . TYR A 1 186 ? -9.517 0.715 13.855 1.00 89.31 186 TYR A CA 1
ATOM 1523 C C . TYR A 1 186 ? -9.154 2.144 14.291 1.00 89.31 186 TYR A C 1
ATOM 1525 O O . TYR A 1 186 ? -8.234 2.328 15.089 1.00 89.31 186 TYR A O 1
ATOM 1533 N N . LYS A 1 187 ? -9.901 3.168 13.849 1.00 88.50 187 LYS A N 1
ATOM 1534 C CA . LYS A 1 187 ? -9.728 4.556 14.320 1.00 88.50 187 LYS A CA 1
ATOM 1535 C C . LYS A 1 187 ? -9.958 4.687 15.826 1.00 88.50 187 LYS A C 1
ATOM 1537 O O . LYS A 1 187 ? -9.159 5.334 16.505 1.00 88.50 187 LYS A O 1
ATOM 1542 N N . ILE A 1 188 ? -11.012 4.060 16.356 1.00 91.31 188 ILE A N 1
ATOM 1543 C CA . ILE A 1 188 ? -11.300 4.054 17.799 1.00 91.31 188 ILE A CA 1
ATOM 1544 C C . ILE A 1 188 ? -10.159 3.372 18.557 1.00 91.31 188 ILE A C 1
ATOM 1546 O O . ILE A 1 188 ? -9.614 3.945 19.503 1.00 91.31 188 ILE A O 1
ATOM 1550 N N . MET A 1 189 ? -9.741 2.185 18.107 1.00 90.38 189 MET A N 1
ATOM 1551 C CA . MET A 1 189 ? -8.608 1.466 18.693 1.00 90.38 189 MET A CA 1
ATOM 1552 C C . MET A 1 189 ? -7.350 2.333 18.714 1.00 90.38 189 MET A C 1
ATOM 1554 O O . MET A 1 189 ? -6.683 2.417 19.738 1.00 90.38 189 MET A O 1
ATOM 1558 N N . LYS A 1 190 ? -7.042 3.022 17.613 1.00 88.38 190 LYS A N 1
ATOM 1559 C CA . LYS A 1 190 ? -5.874 3.900 17.482 1.00 88.38 190 LYS A CA 1
ATOM 1560 C C . LYS A 1 190 ? -5.920 5.091 18.437 1.00 88.38 190 LYS A C 1
ATOM 1562 O O . LYS A 1 190 ? -4.915 5.395 19.079 1.00 88.38 190 LYS A O 1
ATOM 1567 N N . LYS A 1 191 ? -7.082 5.737 18.576 1.00 90.00 191 LYS A N 1
ATOM 1568 C CA . LYS A 1 191 ? -7.299 6.816 19.553 1.00 90.00 191 LYS A CA 1
ATOM 1569 C C . LYS A 1 191 ? -6.994 6.331 20.974 1.00 90.00 191 LYS A C 1
ATOM 1571 O O . LYS A 1 191 ? -6.265 6.996 21.707 1.00 90.00 191 LYS A O 1
ATOM 1576 N N . ILE A 1 192 ? -7.503 5.154 21.338 1.00 89.00 192 ILE A N 1
ATOM 1577 C CA . ILE A 1 192 ? -7.295 4.549 22.660 1.00 89.00 192 ILE A CA 1
ATOM 1578 C C . ILE A 1 192 ? -5.842 4.115 22.849 1.00 89.00 192 ILE A C 1
ATOM 1580 O O . ILE A 1 192 ? -5.258 4.395 23.888 1.00 89.00 192 ILE A O 1
ATOM 1584 N N . SER A 1 193 ? -5.249 3.482 21.840 1.00 88.19 193 SER A N 1
ATOM 1585 C CA . SER A 1 193 ? -3.850 3.056 21.817 1.00 88.19 193 SER A CA 1
ATOM 1586 C C . SER A 1 193 ? -2.913 4.219 22.114 1.00 88.19 193 SER A C 1
ATOM 1588 O O . SER A 1 193 ? -2.079 4.110 23.008 1.00 88.19 193 SER A O 1
ATOM 1590 N N . LYS A 1 194 ? -3.126 5.371 21.465 1.00 87.38 194 LYS A N 1
ATOM 1591 C CA . LYS A 1 194 ? -2.364 6.595 21.732 1.00 87.38 194 LYS A CA 1
ATOM 1592 C C . LYS A 1 194 ? -2.607 7.147 23.141 1.00 87.38 194 LYS A C 1
ATOM 1594 O O . LYS A 1 194 ? -1.668 7.599 23.779 1.00 87.38 194 LYS A O 1
ATOM 1599 N N . ALA A 1 195 ? -3.848 7.118 23.628 1.00 87.50 195 ALA A N 1
ATOM 1600 C CA . ALA A 1 195 ? -4.202 7.652 24.946 1.00 87.50 195 ALA A CA 1
ATOM 1601 C C . ALA A 1 195 ? -3.760 6.761 26.124 1.00 87.50 195 ALA A C 1
ATOM 1603 O O . ALA A 1 195 ? -3.603 7.250 27.240 1.00 87.50 195 ALA A O 1
ATOM 1604 N N . LYS A 1 196 ? -3.625 5.450 25.900 1.00 86.62 196 LYS A N 1
ATOM 1605 C CA . LYS A 1 196 ? -3.284 4.445 26.920 1.00 86.62 196 LYS A CA 1
ATOM 1606 C C . LYS A 1 196 ? -1.882 3.859 26.749 1.00 86.62 196 LYS A C 1
ATOM 1608 O O . LYS A 1 196 ? -1.509 3.017 27.555 1.00 86.62 196 LYS A O 1
ATOM 1613 N N . GLU A 1 197 ? -1.151 4.284 25.721 1.00 86.12 197 GLU A N 1
ATOM 1614 C CA . GLU A 1 197 ? 0.185 3.788 25.363 1.00 86.12 197 GLU A CA 1
ATOM 1615 C C . GLU A 1 197 ? 0.235 2.260 25.183 1.00 86.12 197 GLU A C 1
ATOM 1617 O O . GLU A 1 197 ? 1.186 1.591 25.575 1.00 86.12 197 GLU A O 1
ATOM 1622 N N . VAL A 1 198 ? -0.814 1.693 24.575 1.00 87.50 198 VAL A N 1
ATOM 1623 C CA . VAL A 1 198 ? -0.918 0.251 24.292 1.00 87.50 198 VAL A CA 1
ATOM 1624 C C . VAL A 1 198 ? -0.739 -0.029 22.806 1.00 87.50 198 VAL A C 1
ATOM 1626 O O . VAL A 1 198 ? -1.233 0.714 21.961 1.00 87.50 198 VAL A O 1
ATOM 1629 N N . GLU A 1 199 ? -0.052 -1.114 22.464 1.00 84.75 199 GLU A N 1
ATOM 1630 C CA . GLU A 1 199 ? 0.196 -1.497 21.072 1.00 84.75 199 GLU A CA 1
ATOM 1631 C C . GLU A 1 199 ? -1.052 -2.121 20.423 1.00 84.75 199 GLU A C 1
ATOM 1633 O O . GLU A 1 199 ? -1.798 -2.862 21.070 1.00 84.75 199 GLU A O 1
ATOM 1638 N N . ILE A 1 200 ? -1.247 -1.854 19.126 1.00 85.56 200 ILE A N 1
ATOM 1639 C CA . ILE A 1 200 ? -2.230 -2.548 18.288 1.00 85.56 200 ILE A CA 1
ATOM 1640 C C . ILE A 1 200 ? -1.512 -3.581 17.426 1.00 85.56 200 ILE A C 1
ATOM 1642 O O . ILE A 1 200 ? -0.621 -3.233 16.648 1.00 85.56 200 ILE A O 1
ATOM 1646 N N . LYS A 1 201 ? -1.955 -4.837 17.487 1.00 83.31 201 LYS A N 1
ATOM 1647 C CA . LYS A 1 201 ? -1.443 -5.913 16.633 1.00 83.31 201 LYS A CA 1
ATOM 1648 C C . LYS A 1 201 ? -2.556 -6.458 15.757 1.00 83.31 201 LYS A C 1
ATOM 1650 O O . LYS A 1 201 ? -3.695 -6.603 16.186 1.00 83.31 201 LYS A O 1
ATOM 1655 N N . LYS A 1 202 ? -2.219 -6.785 14.511 1.00 76.94 202 LYS A N 1
ATOM 1656 C CA . LYS A 1 202 ? -3.105 -7.549 13.633 1.00 76.94 202 LYS A CA 1
ATOM 1657 C C . LYS A 1 202 ? -2.839 -9.034 13.849 1.00 76.94 202 LYS A C 1
ATOM 1659 O O . LYS A 1 202 ? -1.731 -9.501 13.590 1.00 76.94 202 LYS A O 1
ATOM 1664 N N . ILE A 1 203 ? -3.848 -9.768 14.298 1.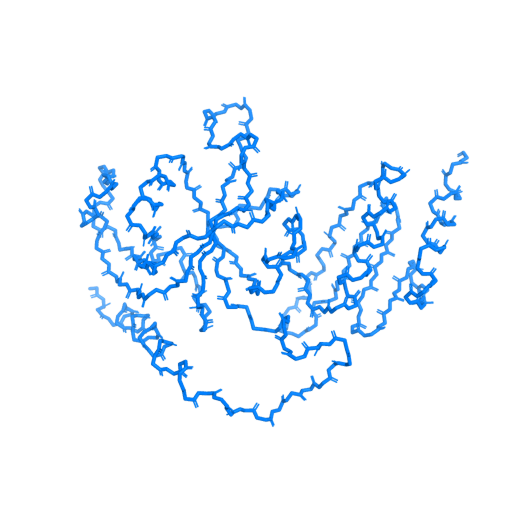00 77.62 203 ILE A N 1
ATOM 1665 C CA . ILE A 1 203 ? -3.793 -11.219 14.450 1.00 77.62 203 ILE A CA 1
ATOM 1666 C C . ILE A 1 203 ? -4.290 -11.805 13.128 1.00 77.62 203 ILE A C 1
ATOM 1668 O O . ILE A 1 203 ? -5.480 -11.831 12.829 1.00 77.62 203 ILE A O 1
ATOM 1672 N N . SER A 1 204 ? -3.364 -12.218 12.261 1.00 58.28 204 SER A N 1
ATOM 1673 C CA . SER A 1 204 ? -3.755 -12.885 11.020 1.00 58.28 204 SER A CA 1
ATOM 1674 C C . SER A 1 204 ? -4.168 -14.324 11.326 1.00 58.28 204 SER A C 1
ATOM 1676 O O . SER A 1 204 ? -3.304 -15.197 11.433 1.00 58.28 204 SER A O 1
ATOM 1678 N N . SER A 1 205 ? -5.467 -14.596 11.417 1.00 45.94 205 SER A N 1
ATOM 1679 C CA . SER A 1 205 ? -5.960 -15.962 11.278 1.00 45.94 205 SER A CA 1
ATOM 1680 C C . SER A 1 205 ? -5.954 -16.300 9.784 1.00 45.94 205 SER A C 1
ATOM 1682 O O . SER A 1 205 ? -6.731 -15.785 8.985 1.00 45.94 205 SER A O 1
ATOM 1684 N N . LYS A 1 206 ? -4.991 -17.120 9.346 1.00 43.81 206 LYS A N 1
ATOM 1685 C CA . LYS A 1 206 ? -5.132 -17.783 8.047 1.00 43.81 206 LYS A CA 1
ATOM 1686 C C . LYS A 1 206 ? -6.233 -18.822 8.223 1.00 43.81 206 LYS A C 1
ATOM 1688 O O . LYS A 1 206 ? -5.975 -19.854 8.841 1.00 43.81 206 LYS A O 1
ATOM 1693 N N . ALA A 1 207 ? -7.419 -18.579 7.671 1.00 37.28 207 ALA A N 1
ATOM 1694 C CA . ALA A 1 207 ? -8.273 -19.693 7.293 1.00 37.28 207 ALA A CA 1
ATOM 1695 C C . ALA A 1 207 ? -7.449 -20.554 6.327 1.00 37.28 207 ALA A C 1
ATOM 1697 O O . ALA A 1 207 ? -6.963 -20.088 5.293 1.00 37.28 207 ALA A O 1
ATOM 1698 N N . LYS A 1 208 ? -7.158 -21.786 6.742 1.00 36.69 208 LYS A N 1
ATOM 1699 C CA . LYS A 1 208 ? -6.606 -22.792 5.846 1.00 36.69 208 LYS A CA 1
ATOM 1700 C C . LYS A 1 208 ? -7.681 -23.034 4.786 1.00 36.69 208 LYS A C 1
ATOM 1702 O O . LYS A 1 208 ? -8.701 -23.619 5.112 1.00 36.69 208 LYS A O 1
ATOM 1707 N N . ASN A 1 209 ? -7.393 -22.614 3.560 1.00 37.16 209 ASN A N 1
ATOM 1708 C CA . ASN A 1 209 ? -7.891 -23.188 2.308 1.00 37.16 209 ASN A CA 1
ATOM 1709 C C . ASN A 1 209 ? -9.025 -22.529 1.517 1.00 37.16 209 ASN A C 1
ATOM 1711 O O . ASN A 1 209 ? -9.210 -23.022 0.418 1.00 37.16 209 ASN A O 1
ATOM 1715 N N . ASP A 1 210 ? -9.661 -21.421 1.899 1.00 35.25 210 ASP A N 1
ATOM 1716 C CA . ASP A 1 210 ? -10.681 -20.827 1.011 1.00 35.25 210 ASP A CA 1
ATOM 1717 C C . ASP A 1 210 ? -10.578 -19.304 0.889 1.00 35.25 210 ASP A C 1
ATOM 1719 O O . ASP A 1 210 ? -10.184 -18.597 1.817 1.00 35.25 210 ASP A O 1
ATOM 1723 N N . GLU A 1 211 ? -10.879 -18.812 -0.314 1.00 39.88 211 GLU A N 1
ATOM 1724 C CA . GLU A 1 211 ? -10.803 -17.411 -0.745 1.00 39.88 211 GLU A CA 1
ATOM 1725 C C . GLU A 1 211 ? -11.910 -16.516 -0.143 1.00 39.88 211 GLU A C 1
ATOM 1727 O O . GLU A 1 211 ? -12.079 -15.379 -0.581 1.00 39.88 211 GLU A O 1
ATOM 1732 N N . GLU A 1 212 ? -12.622 -16.965 0.896 1.00 42.16 212 GLU A N 1
ATOM 1733 C CA . GLU A 1 212 ? -13.759 -16.252 1.490 1.00 42.16 212 GLU A CA 1
ATOM 1734 C C . GLU A 1 212 ? -13.595 -16.021 3.004 1.00 42.16 212 GLU A C 1
ATOM 1736 O O . GLU A 1 212 ? -13.127 -16.874 3.755 1.00 42.16 212 GLU A O 1
ATOM 1741 N N . GLU A 1 213 ? -13.928 -14.789 3.404 1.00 42.81 213 GLU A N 1
ATOM 1742 C CA . GLU A 1 213 ? -13.911 -14.203 4.753 1.00 42.81 213 GLU A CA 1
ATOM 1743 C C . GLU A 1 213 ? -12.660 -14.451 5.611 1.00 42.81 213 GLU A C 1
ATOM 1745 O O . GLU A 1 213 ? -12.601 -15.263 6.536 1.00 42.81 213 GLU A O 1
ATOM 1750 N N . ILE A 1 214 ? -11.654 -13.597 5.388 1.00 54.03 214 ILE A N 1
ATOM 1751 C CA . ILE A 1 214 ? -10.608 -13.357 6.384 1.00 54.03 214 ILE A CA 1
ATOM 1752 C C . ILE A 1 214 ? -11.287 -12.735 7.604 1.00 54.03 214 ILE A C 1
ATOM 1754 O O . ILE A 1 214 ? -11.513 -11.528 7.629 1.00 54.03 214 ILE A O 1
ATOM 1758 N N . ILE A 1 215 ? -11.574 -13.542 8.624 1.00 53.44 215 ILE A N 1
ATOM 1759 C CA . ILE A 1 215 ? -11.866 -13.052 9.971 1.00 53.44 215 ILE A CA 1
ATOM 1760 C C . ILE A 1 215 ? -10.757 -12.074 10.361 1.00 53.44 215 ILE A C 1
ATOM 1762 O O . ILE A 1 215 ? -9.580 -12.441 10.458 1.00 53.44 215 ILE A O 1
ATOM 1766 N N . LYS A 1 216 ? -11.125 -10.810 10.575 1.00 74.25 216 LYS A N 1
ATOM 1767 C CA . LYS A 1 216 ? -10.149 -9.764 10.873 1.00 74.25 216 LYS A CA 1
ATOM 1768 C C . LYS A 1 216 ? -10.057 -9.608 12.371 1.00 74.25 216 LYS A C 1
ATOM 1770 O O . LYS A 1 216 ? -10.934 -9.033 13.014 1.00 74.25 216 LYS A O 1
ATOM 1775 N N . GLU A 1 217 ? -9.000 -10.191 12.913 1.00 84.69 217 GLU A N 1
ATOM 1776 C CA . GLU A 1 217 ? -8.717 -10.158 14.333 1.00 84.69 217 GLU A CA 1
ATOM 1777 C C . GLU A 1 217 ? -7.592 -9.167 14.622 1.00 84.69 217 GLU A C 1
ATOM 1779 O O . GLU A 1 217 ? -6.564 -9.102 13.938 1.00 84.69 217 GLU A O 1
ATOM 1784 N N . TYR A 1 218 ? -7.820 -8.361 15.645 1.00 86.75 218 TYR A N 1
ATOM 1785 C CA . TYR A 1 218 ? -6.915 -7.343 16.134 1.00 86.75 218 TYR A CA 1
ATOM 1786 C C . TYR A 1 218 ? -6.773 -7.501 17.639 1.00 86.75 218 TYR A C 1
ATOM 1788 O O . TYR A 1 218 ? -7.738 -7.849 18.313 1.00 86.75 218 TYR A O 1
ATOM 1796 N N . SER A 1 219 ? -5.601 -7.190 18.177 1.00 86.94 219 SER A N 1
ATOM 1797 C CA . SER A 1 219 ? -5.438 -6.993 19.610 1.00 86.94 219 SER A CA 1
ATOM 1798 C C . SER A 1 219 ? -5.042 -5.560 19.921 1.00 86.94 219 SER A C 1
ATOM 1800 O O . SER A 1 219 ? -4.319 -4.920 19.155 1.00 86.94 219 SER A O 1
ATOM 1802 N N . ILE A 1 220 ? -5.540 -5.057 21.045 1.00 87.31 220 ILE A N 1
ATOM 1803 C CA . ILE A 1 220 ? -5.109 -3.809 21.669 1.00 87.31 220 ILE A CA 1
ATOM 1804 C C . ILE A 1 220 ? -4.737 -4.120 23.120 1.00 87.31 220 ILE A C 1
ATOM 1806 O O . ILE A 1 220 ? -5.603 -4.432 23.938 1.00 87.31 220 ILE A O 1
ATOM 1810 N N . GLY A 1 221 ? -3.436 -4.118 23.425 1.00 86.06 221 GLY A N 1
ATOM 1811 C CA . GLY A 1 221 ? -2.938 -4.775 24.640 1.00 86.06 221 GLY A CA 1
ATOM 1812 C C . GLY A 1 221 ? -3.354 -6.254 24.670 1.00 86.06 221 GLY A C 1
ATOM 1813 O O . GLY A 1 221 ? -3.153 -6.965 23.684 1.00 86.06 221 GLY A O 1
ATOM 1814 N N . ASP A 1 222 ? -3.998 -6.679 25.760 1.00 85.00 222 ASP A N 1
ATOM 1815 C CA . ASP A 1 222 ? -4.493 -8.054 25.956 1.00 85.00 222 ASP A CA 1
ATOM 1816 C C . ASP A 1 222 ? -5.944 -8.268 25.482 1.00 85.00 222 ASP A C 1
ATOM 1818 O O . ASP A 1 222 ? -6.538 -9.328 25.686 1.00 85.00 222 ASP A O 1
ATOM 1822 N N . ILE A 1 223 ? -6.556 -7.255 24.862 1.00 88.81 223 ILE A N 1
ATOM 1823 C CA . ILE A 1 223 ? -7.944 -7.320 24.399 1.00 88.81 223 ILE A CA 1
ATOM 1824 C C . ILE A 1 223 ? -7.979 -7.731 22.935 1.00 88.81 223 ILE A C 1
ATOM 1826 O O . ILE A 1 223 ? -7.516 -6.983 22.075 1.00 88.81 223 ILE A O 1
ATOM 1830 N N . ASN A 1 224 ? -8.628 -8.859 22.649 1.00 90.06 224 ASN A N 1
ATOM 1831 C CA . ASN A 1 224 ? -8.909 -9.297 21.284 1.00 90.06 224 ASN A CA 1
ATOM 1832 C C . ASN A 1 224 ? -10.233 -8.725 20.771 1.00 90.06 224 ASN A C 1
ATOM 1834 O O . ASN A 1 224 ? -11.265 -8.761 21.453 1.00 90.06 224 ASN A O 1
ATOM 1838 N N . ILE A 1 225 ? -10.187 -8.232 19.539 1.00 89.75 225 ILE A N 1
ATOM 1839 C CA . ILE A 1 225 ? -11.298 -7.666 18.788 1.00 89.75 225 ILE A CA 1
ATOM 1840 C C . ILE A 1 225 ? -11.398 -8.425 17.469 1.00 89.75 225 ILE A C 1
ATOM 1842 O O . ILE A 1 225 ? -10.443 -8.472 16.697 1.00 89.75 225 ILE A O 1
ATOM 1846 N N . LYS A 1 226 ? -12.567 -8.996 17.199 1.00 88.7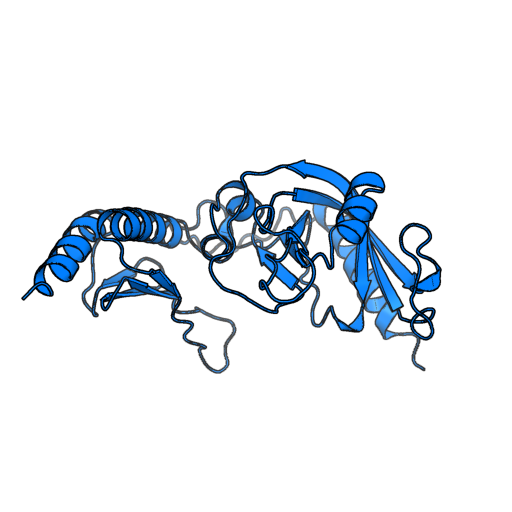5 226 LYS A N 1
ATOM 1847 C CA . LYS A 1 226 ? -12.874 -9.703 15.958 1.00 88.75 226 LYS A CA 1
ATOM 1848 C C . LYS A 1 226 ? -13.985 -8.971 15.217 1.00 88.75 226 LYS A C 1
ATOM 1850 O O . LYS A 1 226 ? -15.016 -8.661 15.811 1.00 88.75 226 LYS A O 1
ATOM 1855 N N . ILE A 1 227 ? -13.766 -8.719 13.931 1.00 83.62 227 ILE A N 1
ATOM 1856 C CA . ILE A 1 227 ? -14.736 -8.089 13.034 1.00 83.62 227 ILE A CA 1
ATOM 1857 C C . ILE A 1 227 ? -15.103 -9.108 11.958 1.00 83.62 227 ILE A C 1
ATOM 1859 O O . ILE A 1 227 ? -14.219 -9.693 11.327 1.00 83.62 227 ILE A O 1
ATOM 1863 N N . ASP A 1 228 ? -16.401 -9.346 11.820 1.00 78.69 228 ASP A N 1
ATOM 1864 C CA . ASP A 1 228 ? -16.990 -10.416 11.019 1.00 78.69 228 ASP A CA 1
ATOM 1865 C C . ASP A 1 228 ? -18.248 -9.869 10.328 1.00 78.69 228 ASP A C 1
ATOM 1867 O O . ASP A 1 228 ? -19.299 -9.724 10.960 1.00 78.69 228 ASP A O 1
ATOM 1871 N N . GLY A 1 229 ? -18.096 -9.410 9.082 1.00 75.25 229 GLY A N 1
ATOM 1872 C CA . GLY A 1 229 ? -19.092 -8.575 8.405 1.00 75.25 229 GLY A CA 1
ATOM 1873 C C . GLY A 1 229 ? -19.478 -7.352 9.249 1.00 75.25 229 GLY A C 1
ATOM 1874 O O . GLY A 1 229 ? -18.628 -6.536 9.611 1.00 75.25 229 GLY A O 1
ATOM 1875 N N . ALA A 1 230 ? -20.760 -7.265 9.614 1.00 78.31 230 ALA A N 1
ATOM 1876 C CA . ALA A 1 230 ? -21.326 -6.215 10.467 1.00 78.31 230 ALA A CA 1
ATOM 1877 C C . ALA A 1 230 ? -21.153 -6.457 11.985 1.00 78.31 230 ALA A C 1
ATOM 1879 O O . ALA A 1 230 ? -21.541 -5.620 12.804 1.00 78.31 230 ALA A O 1
ATOM 1880 N N . ILE A 1 231 ? -20.609 -7.608 12.394 1.00 82.06 231 ILE A 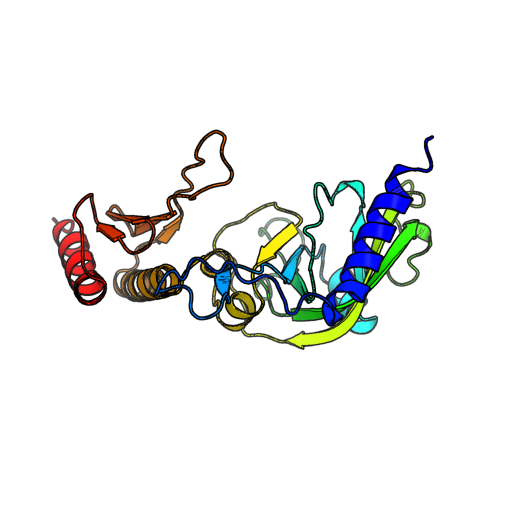N 1
ATOM 1881 C CA . ILE A 1 231 ? -20.529 -8.013 13.800 1.00 82.06 231 ILE A CA 1
ATOM 1882 C C . ILE A 1 231 ? -19.152 -7.673 14.368 1.00 82.06 231 ILE A C 1
ATOM 1884 O O . ILE A 1 231 ? -18.117 -8.100 13.859 1.00 82.06 231 ILE A O 1
ATOM 1888 N N . ILE A 1 232 ? -19.147 -6.965 15.497 1.00 87.38 232 ILE A N 1
ATOM 1889 C CA . ILE A 1 232 ? -17.938 -6.631 16.255 1.00 87.38 232 ILE A CA 1
ATOM 1890 C C . ILE A 1 232 ? -17.976 -7.424 17.558 1.00 87.38 232 ILE A C 1
ATOM 1892 O O . ILE A 1 232 ? -18.930 -7.324 18.334 1.00 87.38 232 ILE A O 1
ATOM 1896 N N . LYS A 1 233 ? -16.932 -8.211 17.813 1.00 88.38 233 LYS A N 1
ATOM 1897 C CA . LYS A 1 233 ? -16.754 -8.980 19.046 1.00 88.38 233 LYS A CA 1
ATOM 1898 C C . LYS A 1 233 ? -15.539 -8.468 19.806 1.00 88.38 233 LYS A C 1
ATOM 1900 O O . LYS A 1 233 ? -14.444 -8.459 19.258 1.00 88.38 233 LYS A O 1
ATOM 1905 N N . VAL A 1 234 ? -15.717 -8.100 21.070 1.00 88.94 234 VAL A N 1
ATOM 1906 C CA . VAL A 1 234 ? -14.639 -7.739 22.004 1.00 88.94 234 VAL A CA 1
ATOM 1907 C C . VAL A 1 234 ? -14.595 -8.813 23.084 1.00 88.94 234 VAL A C 1
ATOM 1909 O O . VAL A 1 234 ? -15.580 -8.991 23.796 1.00 88.94 234 VAL A O 1
ATOM 1912 N N . ILE A 1 235 ? -13.497 -9.570 23.188 1.00 86.75 235 ILE A N 1
ATOM 1913 C CA . ILE A 1 235 ? -13.373 -10.715 24.120 1.00 86.75 235 ILE A CA 1
ATOM 1914 C C . ILE A 1 235 ? -14.605 -11.643 24.003 1.00 86.75 235 ILE A C 1
ATOM 1916 O O . ILE A 1 235 ? -15.300 -11.936 24.972 1.00 86.75 235 ILE A O 1
ATOM 1920 N N . ASN A 1 236 ? -14.941 -12.043 22.772 1.00 82.50 236 ASN A N 1
ATOM 1921 C CA . ASN A 1 236 ? -16.095 -12.891 22.426 1.00 82.50 236 ASN A CA 1
ATOM 1922 C C . ASN A 1 236 ? -17.500 -12.333 22.744 1.00 82.50 236 ASN A C 1
ATOM 1924 O O . ASN A 1 236 ? -18.489 -13.002 22.447 1.00 82.50 236 ASN A O 1
ATOM 1928 N N . LYS A 1 237 ? -17.628 -11.107 23.264 1.00 86.88 237 LYS A N 1
ATOM 1929 C CA . LYS A 1 237 ? -18.913 -10.423 23.476 1.00 86.88 237 LYS A CA 1
ATOM 1930 C C . LYS A 1 237 ? -19.242 -9.533 22.279 1.00 86.88 237 LYS A C 1
ATOM 1932 O O . LYS A 1 237 ? -18.389 -8.767 21.843 1.00 86.88 237 LYS A O 1
ATOM 1937 N N . ILE A 1 238 ? -20.471 -9.606 21.764 1.00 89.56 238 ILE A N 1
ATOM 1938 C CA . ILE A 1 238 ? -20.938 -8.722 20.682 1.00 89.56 238 ILE A CA 1
ATOM 1939 C C . ILE A 1 238 ? -21.111 -7.298 21.223 1.00 89.56 238 ILE A C 1
ATOM 1941 O O . ILE A 1 238 ? -21.721 -7.097 22.274 1.00 89.56 238 ILE A O 1
ATOM 1945 N N . VAL A 1 239 ? -20.578 -6.313 20.500 1.00 88.94 239 VAL A N 1
ATOM 1946 C CA . VAL A 1 239 ? -20.601 -4.898 20.885 1.00 88.94 239 VAL A CA 1
ATOM 1947 C C . VAL A 1 239 ? -21.058 -4.047 19.701 1.00 88.94 239 VAL A C 1
ATOM 1949 O O . VAL A 1 239 ? -20.623 -4.246 18.573 1.00 88.94 239 VAL A O 1
ATOM 1952 N N . LEU A 1 240 ? -21.933 -3.072 19.956 1.00 87.38 240 LEU A N 1
ATOM 1953 C CA . LEU A 1 240 ? -22.319 -2.070 18.958 1.00 87.38 240 LEU A CA 1
ATOM 1954 C C . LEU A 1 240 ? -21.185 -1.060 18.753 1.00 87.38 240 LEU A C 1
ATOM 1956 O O . LEU A 1 240 ? -20.589 -0.629 19.738 1.00 87.38 240 LEU A O 1
ATOM 1960 N N . LEU A 1 241 ? -20.964 -0.594 17.517 1.00 85.88 241 LEU A N 1
ATOM 1961 C CA . LEU A 1 241 ? -19.912 0.380 17.174 1.00 85.88 241 LEU A CA 1
ATOM 1962 C C . LEU A 1 241 ? -19.855 1.576 18.144 1.00 85.88 241 LEU A C 1
ATOM 1964 O O . LEU A 1 241 ? -18.795 1.889 18.680 1.00 85.88 241 LEU A O 1
ATOM 1968 N N . LYS A 1 242 ? -21.013 2.180 18.450 1.00 88.31 242 LYS A N 1
ATOM 1969 C CA . LYS A 1 242 ? -21.141 3.323 19.376 1.00 88.31 242 LYS A CA 1
ATOM 1970 C C . LYS A 1 242 ? -20.651 3.052 20.807 1.00 88.31 242 LYS A C 1
ATOM 1972 O O . LYS A 1 242 ? -20.326 3.990 21.522 1.00 88.31 242 LYS A O 1
ATOM 1977 N N . ASN A 1 243 ? -20.594 1.786 21.219 1.00 89.44 243 ASN A N 1
ATOM 1978 C CA . ASN A 1 243 ? -20.209 1.368 22.568 1.00 89.44 243 ASN A CA 1
ATOM 1979 C C . ASN A 1 243 ? -18.771 0.824 22.636 1.00 89.44 243 ASN A C 1
ATOM 1981 O O . ASN A 1 243 ? -18.297 0.519 23.730 1.00 89.44 243 ASN A O 1
ATOM 1985 N N . ILE A 1 244 ? -18.070 0.689 21.501 1.00 89.50 244 ILE A N 1
ATOM 1986 C CA . ILE A 1 244 ? -16.718 0.108 21.463 1.00 89.50 244 ILE A CA 1
ATOM 1987 C C . ILE A 1 244 ? -15.746 0.916 22.306 1.00 89.50 244 ILE A C 1
ATOM 1989 O O . ILE A 1 244 ? -14.989 0.333 23.076 1.00 89.50 244 ILE A O 1
ATOM 1993 N N . GLU A 1 245 ? -15.763 2.245 22.181 1.00 89.62 245 GLU A N 1
ATOM 1994 C CA . GLU A 1 245 ? -14.828 3.097 22.917 1.00 89.62 245 GLU A CA 1
ATOM 1995 C C . GLU A 1 245 ? -14.961 2.878 24.431 1.00 89.62 245 GLU A C 1
ATOM 1997 O O . GLU A 1 245 ? -13.969 2.613 25.111 1.00 89.62 245 GLU A O 1
ATOM 2002 N N . THR A 1 246 ? -16.192 2.888 24.950 1.00 88.94 246 THR A N 1
ATOM 2003 C CA . THR A 1 246 ? -16.472 2.653 26.372 1.00 88.94 246 THR A CA 1
ATOM 2004 C C . THR A 1 246 ? -16.079 1.244 26.819 1.00 88.94 246 THR A C 1
ATOM 2006 O O . THR A 1 246 ? -15.460 1.096 27.874 1.00 88.94 246 THR A O 1
ATOM 2009 N N . GLU A 1 247 ? -16.394 0.210 26.032 1.00 89.69 247 GLU A N 1
ATOM 2010 C CA . GLU A 1 247 ? -16.056 -1.179 26.373 1.00 89.69 247 GLU A CA 1
ATOM 2011 C C . GLU A 1 247 ? -14.531 -1.382 26.409 1.00 89.69 247 GLU A C 1
ATOM 2013 O O . GLU A 1 247 ? -14.009 -1.938 27.375 1.00 89.69 247 GLU A O 1
ATOM 2018 N N . LEU A 1 248 ? -13.791 -0.866 25.420 1.00 88.69 248 LEU A N 1
ATOM 2019 C CA . LEU A 1 248 ? -12.329 -0.967 25.386 1.00 88.69 248 LEU A CA 1
ATOM 2020 C C . LEU A 1 248 ? -11.671 -0.209 26.542 1.00 88.69 248 LEU A C 1
ATOM 2022 O O . LEU A 1 248 ? -10.772 -0.746 27.188 1.00 88.69 248 LEU A O 1
ATOM 2026 N N . ILE A 1 249 ? -12.131 1.007 26.855 1.00 87.44 249 ILE A N 1
ATOM 2027 C CA . ILE A 1 249 ? -11.607 1.781 27.990 1.00 87.44 249 ILE A CA 1
ATOM 2028 C C . ILE A 1 249 ? -11.866 1.052 29.313 1.00 87.44 249 ILE A C 1
ATOM 2030 O O . ILE A 1 249 ? -10.960 0.969 30.144 1.00 87.44 249 ILE A O 1
ATOM 2034 N N . SER A 1 250 ? -13.072 0.506 29.502 1.00 87.00 250 SER A N 1
ATOM 2035 C CA . SER A 1 250 ? -13.435 -0.256 30.702 1.00 87.00 250 SER A CA 1
ATOM 2036 C C . SER A 1 250 ? -12.530 -1.475 30.886 1.00 87.00 250 SER A C 1
ATOM 2038 O O . SER A 1 250 ? -11.983 -1.687 31.969 1.00 87.00 250 SER A O 1
ATOM 2040 N N . LYS A 1 251 ? -12.313 -2.245 29.815 1.00 85.56 251 LYS A N 1
ATOM 2041 C CA . LYS A 1 251 ? -11.491 -3.456 29.857 1.00 85.56 251 LYS A CA 1
ATOM 2042 C C . LYS A 1 251 ? -10.006 -3.152 30.041 1.00 85.56 251 LYS A C 1
ATOM 2044 O O . LYS A 1 251 ? -9.377 -3.829 30.840 1.00 85.56 251 LYS A O 1
ATOM 2049 N N . LEU A 1 252 ? -9.457 -2.115 29.402 1.00 82.75 252 LEU A N 1
ATOM 2050 C CA . LEU A 1 252 ? -8.057 -1.706 29.607 1.00 82.75 252 LEU A CA 1
ATOM 2051 C C . LEU A 1 252 ? -7.816 -1.116 31.005 1.00 82.75 252 LEU A C 1
ATOM 2053 O O . LEU A 1 252 ? -6.719 -1.232 31.544 1.00 82.75 252 LEU A O 1
ATOM 2057 N N . GLY A 1 253 ? -8.826 -0.477 31.604 1.00 68.75 253 GLY A N 1
ATOM 2058 C CA . GLY A 1 253 ? -8.748 0.066 32.962 1.00 68.75 253 GLY A CA 1
ATOM 2059 C C . GLY A 1 253 ? -8.771 -0.996 34.066 1.00 68.75 253 GLY A C 1
ATOM 2060 O O . GLY A 1 253 ? -8.222 -0.760 35.137 1.00 68.75 253 GLY A O 1
ATOM 2061 N N . ALA A 1 254 ? -9.359 -2.168 33.807 1.00 58.28 254 ALA A N 1
ATOM 2062 C CA . ALA A 1 254 ? -9.507 -3.237 34.797 1.00 58.28 254 ALA A CA 1
ATOM 2063 C C . ALA A 1 254 ? -8.204 -4.007 35.108 1.00 58.28 254 ALA A C 1
ATOM 2065 O O . ALA A 1 254 ? -8.157 -4.710 36.113 1.00 58.28 254 ALA A O 1
ATOM 2066 N N . TYR A 1 255 ? -7.154 -3.860 34.288 1.00 47.31 255 TYR A N 1
ATOM 2067 C CA . TYR A 1 255 ? -5.875 -4.581 34.430 1.00 47.31 255 TYR A CA 1
ATOM 2068 C C . TYR A 1 255 ? -4.753 -3.776 35.113 1.00 47.31 255 TYR A C 1
ATOM 2070 O O . TYR A 1 255 ? -3.631 -4.261 35.217 1.00 47.31 255 TYR A O 1
ATOM 2078 N N . LYS A 1 256 ? -5.028 -2.566 35.626 1.00 41.31 256 LYS A N 1
ATOM 2079 C CA . LYS A 1 256 ? -4.126 -1.890 36.577 1.00 41.31 256 LYS A CA 1
ATOM 2080 C C . LYS A 1 256 ? -4.482 -2.310 38.008 1.00 41.31 256 LYS A C 1
ATOM 2082 O O . LYS A 1 256 ? -5.199 -1.586 38.697 1.00 41.31 256 LYS A O 1
ATOM 2087 N N . LYS A 1 257 ? -4.000 -3.473 38.441 1.00 34.28 257 LYS A N 1
ATOM 2088 C CA . LYS A 1 257 ? -3.888 -3.838 39.858 1.00 34.28 257 LYS A CA 1
ATOM 2089 C C . LYS A 1 257 ? -2.620 -4.637 40.093 1.00 34.28 257 LYS A C 1
ATOM 2091 O O . LYS A 1 257 ? -2.395 -5.582 39.311 1.00 34.28 257 LYS A O 1
#

Sequence (257 aa):
MLPGSTKLITRQLEKIIDQSSLEARSDRVVIDEYDEGGKFKHENVMIANVKDRNHFKAYKENKFYHIPISSLSKLRPNIEYLAFYQPKGNGNNNDKFSEEGGVRYYGKIKSCKEYNREECVEIKSRPGTEKKQYLRIELEEIKETTKIEPIQYGTRLISYTTIYLLKKAENTHELKLGSSLELEVYKIMKKISKAKEVEIKKISSKAKNDEEEIIKEYSIGDINIKIDGAIIKVINKIVLLKNIETELISKLGAYKK

Organism: NCBI:txid94869

pLDDT: mean 76.22, std 19.1, range [33.25, 97.12]